Protein 2P5Z (pdb70)

Nearest PDB structures (foldseek):
  2p5z-assembly1_X  TM=1.003E+00  e=2.481E-80  Escherichia coli O6
  6h3n-assembly1_B  TM=8.552E-01  e=8.075E-31  Pseudomonas aeruginosa PAO1
  7q5p-assembly1_C  TM=8.623E-01  e=3.512E-29  Pseudomonas protegens Pf-5
  4uhv-assembly2_A  TM=8.144E-01  e=3.808E-20  Pseudomonas aeruginosa PAO1
  6u9f-assembly1_E  TM=6.144E-01  e=3.307E-11  Francisella tularensis subsp. novicida U112

Foldseek 3Di:
DDKDWPPDPWDWAWFKKKWKFFKLDKIKIKTKTKTQDLDDDVVSAAQTWMWDDDPCVQDIDTAGWHDKAFDAADPGMTMMITMGIHLLVCLQVAAFKFKDAFAWLVVVLVCSCCPPRPDDCQ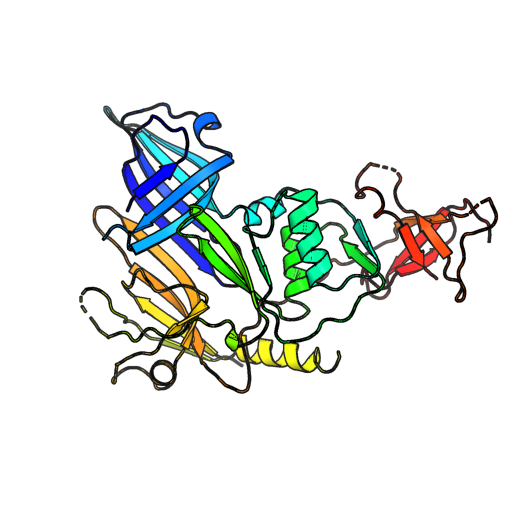QEEEDEDDDTGTDGIDIRDRHRRSLRSSQSCQLLFKMWGWDADPVVGHIHIYIYRFPVQADDEAEADPPVKHWAPKDKDADDVPVSSVLSVVLAVLQVRIKIKTKIQDPNDHQRYKYAYPDDVHDPQRNQIWGWRMKMWIDGPPGDTMIMTIIGGDDPSHGDGDDNRDAAFADFWAKWFFCVVHAFPDDDPQFGKIFRDDPNSYDPPRRIDGERDGHRFMWIWDADRRHPVRIYTPTGD

Solvent-accessible surface area: 18188 Å² total; per-residue (Å²): 56,124,10,135,10,153,74,35,176,14,72,41,79,16,48,37,6,92,0,80,14,105,2,20,43,24,6,96,2,23,0,30,0,9,5,79,50,94,79,10,38,59,136,48,0,68,98,59,65,4,15,6,15,31,55,103,99,77,32,34,17,20,6,7,0,56,22,39,117,80,66,51,67,67,159,114,74,3,82,0,28,1,72,0,24,0,64,2,13,34,1,74,186,9,152,59,18,0,4,5,64,90,35,22,3,19,94,0,0,53,60,4,0,107,93,126,35,133,10,163,31,72,2,7,64,51,56,39,132,42,171,29,72,72,56,82,32,1,5,0,69,49,10,16,0,25,48,0,0,16,1,0,2,1,24,8,0,0,0,2,22,26,25,70,32,83,198,70,137,30,9,15,4,32,0,21,7,36,41,75,3,18,78,155,50,52,67,9,51,69,97,182,67,16,0,67,40,34,66,57,44,134,73,192,90,49,76,39,87,58,102,4,128,96,17,31,115,31,13,105,81,7,68,0,79,4,52,0,45,2,3,81,0,37,9,0,9,8,0,71,7,120,29,115,142,6,58,56,32,0,106,149,0,0,0,0,15,5,5,62,2,25,1,18,130,133,143,62,25,68,2,66,2,50,1,10,23,56,24,161,183,22,0,19,12,9,80,81,48,104,75,28,129,18,93,62,70,26,49,0,107,4,37,49,155,126,185,23,73,86,55,206,94,36,42,39,59,0,35,6,56,101,88,127,65,22,20,112,69,36,33,28,5,43,1,149,158,137,9,56,24,54,5,13,0,16,18,93,150,14,39,2,47,104,30,96,35,66,27,115,146

Secondary structure (DSSP, 8-state):
-EEEETT--S--EEEEEEEEEETTS--EEEEEEEES-TT--GGGTTT-EEEEEE----EEEEEEEEEEEEEEE-SS-EEEEEEEE-GGGGGGG---BEEEEEE-HHHHHHHHHHTTT---SSSEEEE-SS----EEEEEE-S--HHHHHHHHHHHHT-EEEEEEETTTTEEEEEEESSGGGSEEEEEE------EEEEEEEE----SSHHHHHHHHHHHTTEEEEEEE--SS--TTEEEEE--SSS-HHHHH-EEEEEEEEEEETTT--EEEEEEEE--SS----PPPPPPPP--S-EEEEE----S--B-TT--EEEE------B-TT--EEEE---SS-EEEEEEGGG-TTSEEEEEE-

B-factor: mean 60.44, std 18.06, range [23.49, 114.43]

Sequence (361 aa):
HKLKIRGLQSPVDVLTFEGREQLSTPFRYDIQFTSSDKAIAPESVLMQDGAFSLTAALRTLHGVITGFKHLSSSQDEARYEVRLEPRMALLTRSRQNAIYQNQTVPQIVEKILRERHQMRGQDFVFNLKSEYPAREQVMQYGEDDLTFVSRLLSEEVGIWFRFATDARLKIEVIEFYDDQSGYERGLTLPLRTEAVWGLNTAYSVSGAFYARIRHERYLNEQAILKGQSTSSLLMPGLEIKVQGDDAPAVFRKGVLITGVTTSAARDRSYELTFTAIPYSERYGYRPALIPRPVMAGTLPARVTSDIYAHIDKDGRYRVNLDFRDTWKPGYESLWVRLLAGTEVSIAFEEGNPDRPYIAGVK

Radius of gyration: 24.3 Å; Cα contacts (8 Å, |Δi|>4): 839; chains: 1; bounding box: 40×54×76 Å

Structure (mmCIF, N/CA/C/O backbone):
data_2P5Z
#
_entry.id   2P5Z
#
_cell.length_a   116.351
_cell.length_b   116.351
_cell.length_c   80.584
_cell.angle_alpha   90.000
_cell.angle_beta   90.000
_cell.angle_gamma   120.000
#
_symmetry.space_group_name_H-M   'P 63'
#
loop_
_en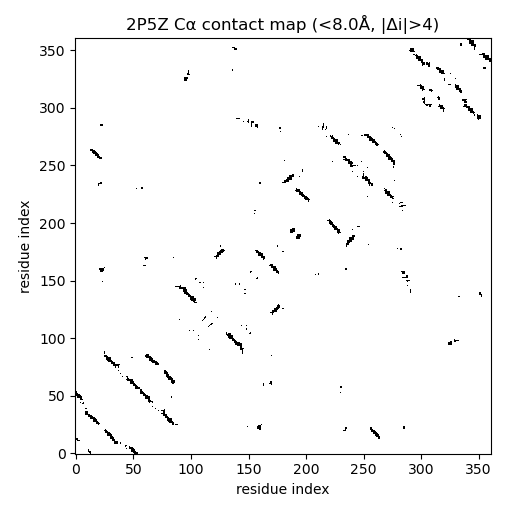tity.id
_entity.type
_entity.pdbx_description
1 polymer 'Type VI secretion system component'
2 water water
#
loop_
_atom_site.group_PDB
_atom_site.id
_atom_site.type_symbol
_atom_site.label_atom_id
_atom_site.label_alt_id
_atom_site.label_comp_id
_atom_site.label_asym_id
_atom_site.label_entity_id
_atom_site.label_seq_id
_atom_site.pdbx_PDB_ins_code
_atom_site.Cartn_x
_atom_site.Cartn_y
_atom_site.Cartn_z
_atom_site.occupancy
_atom_site.B_iso_or_equiv
_atom_site.auth_seq_id
_atom_site.auth_comp_id
_atom_site.auth_asym_id
_atom_site.auth_atom_id
_atom_site.pdbx_PDB_model_num
ATOM 1 N N . HIS A 1 17 ? 30.240 39.794 20.765 1.00 59.01 15 HIS X N 1
ATOM 2 C CA . HIS A 1 17 ? 30.586 40.143 22.173 1.00 59.82 15 HIS X CA 1
ATOM 3 C C . HIS A 1 17 ? 30.336 41.598 22.520 1.00 57.52 15 HIS X C 1
ATOM 4 O O . HIS A 1 17 ? 30.829 42.495 21.833 1.00 53.15 15 HIS X O 1
ATOM 11 N N . LYS A 1 18 ? 29.569 41.817 23.591 1.00 53.29 16 LYS X N 1
ATOM 12 C CA . LYS A 1 18 ? 29.208 43.165 24.021 1.00 57.46 16 LYS X CA 1
ATOM 13 C C . LYS A 1 18 ? 29.658 43.453 25.456 1.00 54.96 16 LYS X C 1
ATOM 14 O O . LYS A 1 18 ? 29.686 42.571 26.313 1.00 50.81 16 LYS X O 1
ATOM 20 N N . LEU A 1 19 ? 29.999 44.707 25.698 1.00 51.41 17 LEU X N 1
ATOM 21 C CA . LEU A 1 19 ? 30.435 45.154 26.992 1.00 49.35 17 LEU X CA 1
ATOM 22 C C . LEU A 1 19 ? 29.626 46.394 27.291 1.00 51.09 17 LEU X C 1
ATOM 23 O O . LEU A 1 19 ? 29.674 47.372 26.538 1.00 52.24 17 LEU X O 1
ATOM 28 N N . LYS A 1 20 ? 28.878 46.352 28.386 1.00 51.52 18 LYS X N 1
ATOM 29 C CA . LYS A 1 20 ? 28.140 47.518 28.835 1.00 51.03 18 LYS X CA 1
ATOM 30 C C . LYS A 1 20 ? 28.683 47.966 30.154 1.00 47.09 18 LYS X C 1
ATOM 31 O O . LYS A 1 20 ? 28.698 47.210 31.100 1.00 47.91 18 LYS X O 1
ATOM 37 N N . ILE A 1 21 ? 29.145 49.199 30.208 1.00 45.89 19 ILE X N 1
ATOM 38 C CA . ILE A 1 21 ? 29.541 49.795 31.450 1.00 46.47 19 ILE X CA 1
ATOM 39 C C . ILE A 1 21 ? 28.555 50.906 31.794 1.00 51.17 19 ILE X C 1
ATOM 40 O O . ILE A 1 21 ? 28.444 51.865 31.039 1.00 57.35 19 ILE X O 1
ATOM 45 N N . ARG A 1 22 ? 27.856 50.776 32.920 1.00 50.57 20 ARG X N 1
ATOM 46 C CA . ARG A 1 22 ? 26.844 51.739 33.356 1.00 56.05 20 ARG X CA 1
ATOM 47 C C . ARG A 1 22 ? 27.316 53.196 33.396 1.00 56.64 20 ARG X C 1
ATOM 48 O O . ARG A 1 22 ? 28.340 53.522 33.995 1.00 56.10 20 ARG X O 1
ATOM 56 N N . GLY A 1 23 ? 26.567 54.054 32.706 1.00 57.60 21 GLY X N 1
ATOM 57 C CA . GLY A 1 23 ? 26.783 55.489 32.737 1.00 52.85 21 GLY X CA 1
ATOM 58 C C . GLY A 1 23 ? 27.672 55.993 31.628 1.00 54.33 21 GLY X C 1
ATOM 59 O O . GLY A 1 23 ? 27.951 57.185 31.554 1.00 59.05 21 GLY X O 1
ATOM 60 N N . LEU A 1 24 ? 28.114 55.102 30.752 1.00 51.78 22 LEU X N 1
ATOM 61 C CA . LEU A 1 24 ? 29.152 55.472 29.801 1.00 51.58 22 LEU X CA 1
ATOM 62 C C . LEU A 1 24 ? 28.579 55.897 28.452 1.00 55.60 22 LEU X C 1
ATOM 63 O O . LEU A 1 24 ? 27.941 55.098 27.759 1.00 54.89 22 LEU X O 1
ATOM 68 N N . GLN A 1 25 ? 28.818 57.149 28.075 1.00 57.15 23 GLN X N 1
ATOM 69 C CA . GLN A 1 25 ? 28.262 57.656 26.826 1.00 62.53 23 GLN X CA 1
ATOM 70 C C . GLN A 1 25 ? 29.097 57.216 25.644 1.00 65.54 23 GLN X C 1
ATOM 71 O O . GLN A 1 25 ? 28.575 56.942 24.559 1.00 69.47 23 GLN X O 1
ATOM 77 N N . SER A 1 26 ? 30.399 57.153 25.867 1.00 64.29 24 SER X N 1
ATOM 78 C CA . SER A 1 26 ? 31.326 56.692 24.858 1.00 62.73 24 SER X CA 1
ATOM 79 C C . SER A 1 26 ? 30.938 55.320 24.338 1.00 61.16 24 SER X C 1
ATOM 80 O O . SER A 1 26 ? 30.663 54.419 25.124 1.00 65.84 24 SER X O 1
ATOM 83 N N . PRO A 1 27 ? 30.859 55.184 23.007 1.00 60.05 25 PRO X N 1
ATOM 84 C CA . PRO A 1 27 ? 30.558 53.921 22.336 1.00 58.15 25 PRO X CA 1
ATOM 85 C C . PRO A 1 27 ? 31.631 52.899 22.633 1.00 57.39 25 PRO X C 1
ATOM 86 O O . PRO A 1 27 ? 32.806 53.239 22.666 1.00 60.97 25 PRO X O 1
ATOM 90 N N . VAL A 1 28 ? 31.239 51.658 22.875 1.00 54.34 26 VAL X N 1
ATOM 91 C CA . VAL A 1 28 ? 32.211 50.643 23.237 1.00 51.81 26 VAL X CA 1
ATOM 92 C C . VAL A 1 28 ? 32.143 49.512 22.239 1.00 52.21 26 VAL X C 1
ATOM 93 O O . VAL A 1 28 ? 31.139 48.799 22.146 1.00 53.44 26 VAL X O 1
ATOM 97 N N . ASP A 1 29 ? 33.225 49.343 21.495 1.00 50.88 27 ASP X N 1
ATOM 98 C CA . ASP A 1 29 ? 33.277 48.320 20.477 1.00 53.32 27 ASP X CA 1
ATOM 99 C C . ASP A 1 29 ? 34.398 47.320 20.790 1.00 52.08 27 ASP X C 1
ATOM 100 O O . ASP A 1 29 ? 35.578 47.648 20.685 1.00 48.63 27 ASP X O 1
ATOM 105 N N . VAL A 1 30 ? 34.012 46.102 21.162 1.00 47.88 28 VAL X N 1
ATOM 106 C CA . VAL A 1 30 ? 34.959 45.108 21.647 1.00 47.37 28 VAL X CA 1
ATOM 107 C C . VAL A 1 30 ? 35.949 44.664 20.579 1.00 49.17 28 VAL X C 1
ATOM 108 O O . VAL A 1 30 ? 35.567 44.105 19.554 1.00 55.43 28 VAL X O 1
ATOM 112 N N . LEU A 1 31 ? 37.225 44.940 20.836 1.00 49.14 29 LEU X N 1
ATOM 113 C CA . LEU A 1 31 ? 38.319 44.549 19.964 1.00 46.25 29 LEU X CA 1
ATOM 114 C C . LEU A 1 31 ? 38.731 43.122 20.255 1.00 49.92 29 LEU X C 1
ATOM 115 O O . LEU A 1 31 ? 38.438 42.216 19.485 1.00 51.84 29 LEU X O 1
ATOM 120 N N . THR A 1 32 ? 39.404 42.921 21.384 1.00 53.78 30 THR X N 1
ATOM 121 C CA . THR A 1 32 ? 39.780 41.571 21.821 1.00 50.01 30 THR X CA 1
ATOM 122 C C . THR A 1 32 ? 39.572 41.373 23.330 1.00 50.54 30 THR X C 1
ATOM 123 O O . THR A 1 32 ? 39.502 42.343 24.087 1.00 49.01 30 THR X O 1
ATOM 127 N N . PHE A 1 33 ? 39.463 40.119 23.761 1.00 46.03 31 PHE X N 1
ATOM 128 C CA . PHE A 1 33 ? 39.416 39.840 25.183 1.00 46.06 31 PHE X CA 1
ATOM 129 C C . PHE A 1 33 ? 40.107 38.555 25.629 1.00 47.13 31 PHE X C 1
ATOM 130 O O . PHE A 1 33 ? 40.235 37.596 24.871 1.00 45.40 31 PHE X O 1
ATOM 138 N N . GLU A 1 34 ? 40.490 38.545 26.902 1.00 50.02 32 GLU X N 1
ATOM 139 C CA . GLU A 1 34 ? 41.017 37.369 27.563 1.00 49.64 32 GLU X CA 1
ATOM 140 C C . GLU A 1 34 ? 40.349 37.260 28.930 1.00 47.63 32 GLU X C 1
ATOM 141 O O . GLU A 1 34 ? 40.334 38.229 29.692 1.00 44.87 32 GLU X O 1
ATOM 147 N N . GLY A 1 35 ? 39.767 36.094 29.211 1.00 44.36 33 GLY X N 1
ATOM 148 C CA . GLY A 1 35 ? 39.062 35.830 30.464 1.00 43.45 33 GLY X CA 1
ATOM 149 C C . GLY A 1 35 ? 39.560 34.598 31.223 1.00 44.25 33 GLY X C 1
ATOM 150 O O . GLY A 1 35 ? 40.074 33.661 30.623 1.00 41.20 33 GLY X O 1
ATOM 151 N N . ARG A 1 36 ? 39.418 34.612 32.552 1.00 46.29 34 ARG X N 1
ATOM 152 C CA . ARG A 1 36 ? 39.772 33.477 33.422 1.00 45.90 34 ARG X CA 1
ATOM 153 C C . ARG A 1 36 ? 38.672 33.278 34.461 1.00 44.21 34 ARG X C 1
ATOM 154 O O . ARG A 1 36 ? 38.270 34.209 35.143 1.00 44.78 34 ARG X O 1
ATOM 162 N N . GLU A 1 37 ? 38.142 32.070 34.517 1.00 39.39 35 GLU X N 1
ATOM 163 C CA . GLU A 1 37 ? 37.169 31.681 35.492 1.00 40.76 35 GLU X CA 1
ATOM 164 C C . GLU A 1 37 ? 37.676 30.385 36.094 1.00 42.51 35 GLU X C 1
ATOM 165 O O . GLU A 1 37 ? 38.270 29.558 35.411 1.00 46.06 35 GLU X O 1
ATOM 171 N N . GLN A 1 38 ? 37.425 30.216 37.382 1.00 46.44 36 GLN X N 1
ATOM 172 C CA . GLN A 1 38 ? 37.865 29.062 38.134 1.00 45.48 36 GLN X CA 1
ATOM 173 C C . GLN A 1 38 ? 37.052 29.007 39.411 1.00 44.22 36 GLN X C 1
ATOM 174 O O . GLN A 1 38 ? 36.744 30.041 39.995 1.00 47.36 36 GLN X O 1
ATOM 180 N N . LEU A 1 39 ? 36.682 27.798 39.811 1.00 42.69 37 LEU X N 1
ATOM 181 C CA . LEU A 1 39 ? 36.038 27.537 41.089 1.00 38.78 37 LEU X CA 1
ATOM 182 C C . LEU A 1 39 ? 36.821 28.110 42.267 1.00 40.04 37 LEU X C 1
ATOM 183 O O . LEU A 1 39 ? 38.055 28.084 42.263 1.00 36.22 37 LEU X O 1
ATOM 188 N N . SER A 1 40 ? 36.083 28.648 43.247 1.00 39.66 38 SER X N 1
ATOM 189 C CA . SER A 1 40 ? 36.632 29.201 44.493 1.00 38.20 38 SER X CA 1
ATOM 190 C C . SER A 1 40 ? 37.585 30.332 44.326 1.00 38.88 38 SER X C 1
ATOM 191 O O . SER A 1 40 ? 38.444 30.534 45.182 1.00 40.63 38 SER X O 1
ATOM 194 N N . THR A 1 41 ? 37.444 31.068 43.233 1.00 38.37 39 THR X N 1
ATOM 195 C CA . THR A 1 41 ? 38.224 32.282 43.018 1.00 40.96 39 THR X CA 1
ATOM 196 C C . THR A 1 41 ? 37.381 33.234 42.173 1.00 39.90 39 THR X C 1
ATOM 197 O O . THR A 1 41 ? 36.565 32.786 41.371 1.00 38.07 39 THR X O 1
ATOM 201 N N . PRO A 1 42 ? 37.501 34.551 42.413 1.00 38.83 40 PRO X N 1
ATOM 202 C CA . PRO A 1 42 ? 36.738 35.472 41.568 1.00 36.52 40 PRO X CA 1
ATOM 203 C C . PRO A 1 42 ? 37.286 35.521 40.135 1.00 36.17 40 PRO X C 1
ATOM 204 O O . PRO A 1 42 ? 38.505 35.547 39.940 1.00 29.90 40 PRO X O 1
ATOM 208 N N . PHE A 1 43 ? 36.388 35.548 39.151 1.00 36.86 41 PHE X N 1
ATOM 209 C CA . PHE A 1 43 ? 36.794 35.593 37.753 1.00 36.56 41 PHE X CA 1
ATOM 210 C C . PHE A 1 43 ? 37.522 36.866 37.394 1.00 39.70 41 PHE X C 1
ATOM 211 O O . PHE A 1 43 ? 37.439 37.848 38.126 1.00 41.11 41 PHE X O 1
ATOM 219 N N . ARG A 1 44 ? 38.241 36.850 36.269 1.00 40.80 42 ARG X N 1
ATOM 220 C CA . ARG A 1 44 ? 38.915 38.060 35.797 1.00 38.92 42 ARG X CA 1
ATOM 221 C C . ARG A 1 44 ? 38.820 38.176 34.276 1.00 40.64 42 ARG X C 1
ATOM 222 O O . ARG A 1 44 ? 39.151 37.232 33.563 1.00 45.66 42 ARG X O 1
ATOM 230 N N . TYR A 1 45 ? 38.364 39.309 33.758 1.00 42.13 43 TYR X N 1
ATOM 231 C CA . TYR A 1 45 ? 38.285 39.481 32.286 1.00 38.15 43 TYR X CA 1
ATOM 232 C C . TYR A 1 45 ? 38.930 40.767 31.813 1.00 39.84 43 TYR X C 1
ATOM 233 O O . TYR A 1 45 ? 38.455 41.861 32.112 1.00 41.54 43 TYR X O 1
ATOM 242 N N . ASP A 1 46 ? 40.014 40.646 31.065 1.00 42.48 44 ASP X N 1
ATOM 243 C CA . ASP A 1 46 ? 40.625 41.817 30.461 1.00 44.57 44 ASP X CA 1
ATOM 244 C C . ASP A 1 46 ? 40.060 41.996 29.052 1.00 45.28 44 ASP X C 1
ATOM 245 O O . ASP A 1 46 ? 40.237 41.147 28.173 1.00 43.33 44 ASP X O 1
ATOM 250 N N . ILE A 1 47 ? 39.331 43.093 28.870 1.00 46.52 45 ILE X N 1
ATOM 251 C CA . ILE A 1 47 ? 38.542 43.343 27.661 1.00 39.61 45 ILE X CA 1
ATOM 252 C C . ILE A 1 47 ? 39.046 44.572 26.947 1.00 38.75 45 ILE X C 1
ATOM 253 O O . ILE A 1 47 ? 39.022 45.677 27.494 1.00 40.84 45 ILE X O 1
ATOM 258 N N . GLN A 1 48 ? 39.539 44.387 25.730 1.00 43.38 46 GLN X N 1
ATOM 259 C CA . GLN A 1 48 ? 39.943 45.539 24.923 1.00 45.16 46 GLN X CA 1
ATOM 260 C C . GLN A 1 48 ? 38.797 46.006 24.063 1.00 42.70 46 GLN X C 1
ATOM 261 O O . GLN A 1 48 ? 37.975 45.209 23.601 1.00 38.51 46 GLN X O 1
ATOM 267 N N . PHE A 1 49 ? 38.736 47.311 23.872 1.00 42.22 47 PHE X N 1
ATOM 268 C CA . PHE A 1 49 ? 37.720 47.885 23.022 1.00 42.17 47 PHE X CA 1
ATOM 269 C C . PHE A 1 49 ? 38.186 49.143 22.305 1.00 42.64 47 PHE X C 1
ATOM 270 O O . PHE A 1 49 ? 39.163 49.790 22.713 1.00 40.04 47 PHE X O 1
ATOM 278 N N . THR A 1 50 ? 37.490 49.485 21.226 1.00 40.83 48 THR X N 1
ATOM 279 C CA . THR A 1 50 ? 37.761 50.755 20.563 1.00 42.77 48 THR X CA 1
ATOM 280 C C . THR A 1 50 ? 36.578 51.658 20.750 1.00 41.96 48 THR X C 1
ATOM 281 O O . THR A 1 50 ? 35.458 51.184 20.995 1.00 37.52 48 THR X O 1
ATOM 285 N N . SER A 1 51 ? 36.847 52.958 20.675 1.00 41.00 49 SER X N 1
ATOM 286 C CA . SER A 1 51 ? 35.820 53.977 20.835 1.00 46.84 49 SER X CA 1
ATOM 287 C C . SER A 1 51 ? 36.151 55.235 20.015 1.00 50.06 49 SER X C 1
ATOM 288 O O . SER A 1 51 ? 37.323 55.571 19.809 1.00 49.96 49 SER X O 1
ATOM 291 N N . SER A 1 52 ? 35.108 55.936 19.575 1.00 50.97 50 SER X N 1
ATOM 292 C CA . SER A 1 52 ? 35.251 57.227 18.883 1.00 52.43 50 SER X CA 1
ATOM 293 C C . SER A 1 52 ? 35.741 58.303 19.845 1.00 48.44 50 SER X C 1
ATOM 294 O O . SER A 1 52 ? 36.362 59.284 19.442 1.00 48.10 50 SER X O 1
ATOM 297 N N . ASP A 1 53 ? 35.439 58.113 21.122 1.00 47.42 51 ASP X N 1
ATOM 298 C CA . ASP A 1 53 ? 35.920 59.003 22.168 1.00 47.33 51 ASP X CA 1
ATOM 299 C C . ASP A 1 53 ? 37.421 58.741 22.434 1.00 47.85 51 ASP X C 1
ATOM 300 O O . ASP A 1 53 ? 37.817 57.680 22.917 1.00 50.75 51 ASP X O 1
ATOM 305 N N . LYS A 1 54 ? 38.241 59.726 22.105 1.00 47.44 52 LYS X N 1
ATOM 306 C CA . LYS A 1 54 ? 39.684 59.622 22.277 1.00 49.03 52 LYS X CA 1
ATOM 307 C C . LYS A 1 54 ? 40.169 60.123 23.642 1.00 49.56 52 LYS X C 1
ATOM 308 O O . LYS A 1 54 ? 41.364 60.350 23.817 1.00 50.96 52 LYS X O 1
ATOM 314 N N . ALA A 1 55 ? 39.249 60.282 24.597 1.00 48.34 53 ALA X N 1
ATOM 315 C CA . ALA A 1 55 ? 39.581 60.763 25.942 1.00 44.10 53 ALA X CA 1
ATOM 316 C C . ALA A 1 55 ? 38.607 60.266 27.005 1.00 44.40 53 ALA X C 1
ATOM 317 O O . ALA A 1 55 ? 38.139 61.051 27.818 1.00 46.23 53 ALA X O 1
ATOM 319 N N . ILE A 1 56 ? 38.285 58.972 26.994 1.00 46.88 54 ILE X N 1
ATOM 320 C CA . ILE A 1 56 ? 37.521 58.380 28.089 1.00 45.96 54 ILE X CA 1
ATOM 321 C C . ILE A 1 56 ? 38.354 58.516 29.360 1.00 50.38 54 ILE X C 1
ATOM 322 O O . ILE A 1 56 ? 39.526 58.110 29.389 1.00 51.26 54 ILE X O 1
ATOM 327 N N . ALA A 1 57 ? 37.758 59.140 30.375 1.00 52.55 55 ALA X N 1
ATOM 328 C CA . ALA A 1 57 ? 38.409 59.427 31.654 1.00 53.26 55 ALA X CA 1
ATOM 329 C C . ALA A 1 57 ? 38.212 58.269 32.654 1.00 51.84 55 ALA X C 1
ATOM 330 O O . ALA A 1 57 ? 37.105 57.757 32.791 1.00 49.92 55 ALA X O 1
ATOM 332 N N . PRO A 1 58 ? 39.284 57.862 33.364 1.00 52.65 56 PRO X N 1
ATOM 333 C CA . PRO A 1 58 ? 39.191 56.731 34.303 1.00 52.38 56 PRO X CA 1
ATOM 334 C C . PRO A 1 58 ? 38.023 56.827 35.288 1.00 53.45 56 PRO X C 1
ATOM 335 O O . PRO A 1 58 ? 37.362 55.817 35.558 1.00 51.47 56 PRO X O 1
ATOM 339 N N . GLU A 1 59 ? 37.737 58.042 35.752 1.00 53.49 57 GLU X N 1
ATOM 340 C CA . GLU A 1 59 ? 36.627 58.290 36.687 1.00 56.84 57 GLU X CA 1
ATOM 341 C C . GLU A 1 59 ? 35.244 57.920 36.137 1.00 54.79 57 GLU X C 1
ATOM 342 O O . GLU A 1 59 ? 34.342 57.584 36.905 1.00 51.79 57 GLU X O 1
ATOM 348 N N . SER A 1 60 ? 35.095 57.924 34.812 1.00 54.65 58 SER X N 1
ATOM 349 C CA . SER A 1 60 ? 33.836 57.507 34.171 1.00 52.39 58 SER X CA 1
ATOM 350 C C . SER A 1 60 ? 33.659 55.999 34.177 1.00 50.24 58 SER X C 1
ATOM 351 O O . SER A 1 60 ? 32.604 55.496 33.806 1.00 48.32 58 SER X O 1
ATOM 354 N N . VAL A 1 61 ? 34.695 55.271 34.572 1.00 49.48 59 VAL X N 1
ATOM 355 C CA . VAL A 1 61 ? 34.733 53.847 34.294 1.00 48.47 59 VAL X CA 1
ATOM 356 C C . VAL A 1 61 ? 35.055 53.016 35.543 1.00 46.11 59 VAL X C 1
ATOM 357 O O . VAL A 1 61 ? 34.371 52.026 35.809 1.00 44.69 59 VAL X O 1
ATOM 361 N N . LEU A 1 62 ? 36.057 53.440 36.317 1.00 41.15 60 LEU X N 1
ATOM 362 C CA . LEU A 1 62 ? 36.481 52.721 37.534 1.00 40.44 60 LEU X CA 1
ATOM 363 C C . LEU A 1 62 ? 35.394 52.667 38.580 1.00 42.01 60 LEU X C 1
ATOM 364 O O . LEU A 1 62 ? 34.742 53.665 38.847 1.00 49.75 60 LEU X O 1
ATOM 369 N N . MET A 1 63 ? 35.197 51.476 39.133 1.00 40.10 61 MET X N 1
ATOM 370 C CA . MET A 1 63 ? 34.154 51.167 40.110 1.00 39.31 61 MET X CA 1
ATOM 371 C C . MET A 1 63 ? 32.708 51.142 39.568 1.00 41.53 61 MET X C 1
ATOM 372 O O . MET A 1 63 ? 31.797 50.711 40.272 1.00 44.83 61 MET X O 1
ATOM 377 N N . GLN A 1 64 ? 32.503 51.518 38.306 1.00 42.22 62 GLN X N 1
ATOM 378 C CA . GLN A 1 64 ? 31.205 51.285 37.627 1.00 41.83 62 GLN X CA 1
ATOM 379 C C . GLN A 1 64 ? 30.868 49.824 37.355 1.00 40.40 62 GLN X C 1
ATOM 380 O O . GLN A 1 64 ? 31.757 49.000 37.199 1.00 45.02 62 GLN X O 1
ATOM 386 N N . ASP A 1 65 ? 29.573 49.528 37.285 1.00 43.14 63 ASP X N 1
ATOM 387 C CA . ASP A 1 65 ? 29.059 48.204 36.930 1.00 44.85 63 ASP X CA 1
ATOM 388 C C . ASP A 1 65 ? 29.366 47.888 35.485 1.00 45.60 63 ASP X C 1
ATOM 389 O O . ASP A 1 65 ? 29.353 48.766 34.631 1.00 45.15 63 ASP X O 1
ATOM 394 N N . GLY A 1 66 ? 29.596 46.617 35.209 1.00 40.85 64 GLY X N 1
ATOM 395 C CA . GLY A 1 66 ? 29.954 46.211 33.886 1.00 40.70 64 GLY X CA 1
ATOM 396 C C . GLY A 1 66 ? 29.277 44.898 33.601 1.00 43.86 64 GLY X C 1
ATOM 397 O O . GLY A 1 66 ? 29.137 44.061 34.495 1.00 40.29 64 GLY X O 1
ATOM 398 N N . ALA A 1 67 ? 28.860 44.715 32.353 1.00 41.34 65 ALA X N 1
ATOM 399 C CA . ALA A 1 67 ? 28.284 43.454 31.941 1.00 40.93 65 ALA X CA 1
ATOM 400 C C . ALA A 1 67 ? 28.950 43.051 30.633 1.00 45.12 65 ALA X C 1
ATOM 401 O O . ALA A 1 67 ? 29.090 43.882 29.731 1.00 49.35 65 ALA X O 1
ATOM 403 N N . PHE A 1 68 ? 29.376 41.796 30.539 1.00 39.81 66 PHE X N 1
ATOM 404 C CA . PHE A 1 68 ? 30.045 41.332 29.352 1.00 43.49 66 PHE X CA 1
ATOM 405 C C . PHE A 1 68 ? 29.324 40.111 28.829 1.00 48.28 66 PHE X C 1
ATOM 406 O O . PHE A 1 68 ? 29.180 39.138 29.560 1.00 48.28 66 PHE X O 1
ATOM 414 N N . SER A 1 69 ? 28.875 40.156 27.573 1.00 49.49 67 SER X N 1
ATOM 415 C CA . SER A 1 69 ? 28.046 39.074 27.036 1.00 56.90 67 SER X CA 1
ATOM 416 C C . SER A 1 69 ? 28.623 38.430 25.801 1.00 59.43 67 SER X C 1
ATOM 417 O O . SER A 1 69 ? 29.343 39.065 25.049 1.00 61.26 67 SER X O 1
ATOM 420 N N . LEU A 1 70 ? 28.294 37.162 25.604 1.00 69.89 68 LEU X N 1
ATOM 421 C CA . LEU A 1 70 ? 28.460 36.505 24.312 1.00 74.60 68 LEU X CA 1
ATOM 422 C C . LEU A 1 70 ? 27.107 36.524 23.602 1.00 77.82 68 LEU X C 1
ATOM 423 O O . LEU A 1 70 ? 26.123 35.986 24.111 1.00 78.12 68 LEU X O 1
ATOM 428 N N . THR A 1 71 ? 27.077 37.156 22.428 1.00 84.76 69 THR X N 1
ATOM 429 C CA . THR A 1 71 ? 25.848 37.373 21.647 1.00 89.96 69 THR X CA 1
ATOM 430 C C . THR A 1 71 ? 25.498 36.152 20.773 1.00 89.99 69 THR X C 1
ATOM 431 O O . THR A 1 71 ? 26.389 35.456 20.273 1.00 88.55 69 THR X O 1
ATOM 435 N N . ALA A 1 72 ? 24.199 35.887 20.622 1.00 91.35 70 ALA X N 1
ATOM 436 C CA . ALA A 1 72 ? 23.715 34.750 19.839 1.00 93.35 70 ALA X CA 1
ATOM 437 C C . ALA A 1 72 ? 23.638 35.086 18.351 1.00 93.69 70 ALA X C 1
ATOM 438 O O . ALA A 1 72 ? 24.662 35.213 17.673 1.00 93.55 70 ALA X O 1
ATOM 440 N N . ALA A 1 83 ? 23.488 37.215 24.278 1.00 76.58 81 ALA X N 1
ATOM 441 C CA . ALA A 1 83 ? 22.330 36.606 24.910 1.00 74.41 81 ALA X CA 1
ATOM 442 C C . ALA A 1 83 ? 22.648 35.198 25.414 1.00 71.29 81 ALA X C 1
ATOM 443 O O . ALA A 1 83 ? 21.826 34.585 26.092 1.00 73.16 81 ALA X O 1
ATOM 445 N N . LEU A 1 84 ? 23.830 34.686 25.086 1.00 67.47 82 LEU X N 1
ATOM 446 C CA . LEU A 1 84 ? 24.171 33.300 25.420 1.00 68.18 82 LEU X CA 1
ATOM 447 C C . LEU A 1 84 ? 24.633 33.111 26.865 1.00 67.30 82 LEU X C 1
ATOM 448 O O . LEU A 1 84 ? 24.207 32.166 27.531 1.00 68.52 82 LEU X O 1
ATOM 453 N N . ARG A 1 85 ? 25.498 34.013 27.333 1.00 65.60 83 ARG X N 1
ATOM 454 C CA . ARG A 1 85 ? 26.024 34.011 28.702 1.00 59.99 83 ARG X CA 1
ATOM 455 C C . ARG A 1 85 ? 26.555 35.402 29.023 1.00 58.06 83 ARG X C 1
ATOM 456 O O . ARG A 1 85 ? 27.221 36.009 28.188 1.00 57.00 83 ARG X O 1
ATOM 464 N N . THR A 1 86 ? 26.273 35.891 30.231 1.00 55.13 84 THR X N 1
ATOM 465 C CA . THR A 1 86 ? 26.742 37.197 30.665 1.00 55.06 84 THR X CA 1
ATOM 466 C C . THR A 1 86 ? 27.585 37.127 31.953 1.00 55.86 84 THR X C 1
ATOM 467 O O . THR A 1 86 ? 27.264 36.377 32.878 1.00 58.31 84 THR X O 1
ATOM 471 N N . LEU A 1 87 ? 28.654 37.915 32.013 1.00 50.85 85 LEU X N 1
ATOM 472 C CA . LEU A 1 87 ? 29.387 38.103 33.251 1.00 48.98 85 LEU X CA 1
ATOM 473 C C . LEU A 1 87 ? 29.054 39.458 33.869 1.00 49.46 85 LEU X C 1
ATOM 474 O O . LEU A 1 87 ? 29.306 40.501 33.261 1.00 50.34 85 LEU X O 1
ATOM 479 N N . HIS A 1 88 ? 28.505 39.451 35.081 1.00 47.82 86 HIS X N 1
ATOM 480 C CA . HIS A 1 88 ? 28.240 40.714 35.784 1.00 45.91 86 HIS X CA 1
ATOM 481 C C . HIS A 1 88 ? 29.299 41.009 36.842 1.00 44.67 86 HIS X C 1
ATOM 482 O O . HIS A 1 88 ? 29.769 40.103 37.556 1.00 44.13 86 HIS X O 1
ATOM 489 N N . GLY A 1 89 ? 29.675 42.276 36.942 1.00 37.50 87 GLY X N 1
ATOM 490 C CA . GLY A 1 89 ? 30.708 42.652 37.848 1.00 34.50 87 GLY X CA 1
ATOM 491 C C . GLY A 1 89 ? 31.012 44.127 37.849 1.00 37.73 87 GLY X C 1
ATOM 492 O O . GLY A 1 89 ? 30.185 44.924 37.407 1.00 37.40 87 GLY X O 1
ATOM 493 N N . VAL A 1 90 ? 32.195 44.480 38.369 1.00 35.21 88 VAL X N 1
ATOM 494 C CA . VAL A 1 90 ? 32.666 45.859 38.438 1.00 38.15 88 VAL X CA 1
ATOM 495 C C . VAL A 1 90 ? 33.949 46.015 37.651 1.00 40.66 88 VAL X C 1
ATOM 496 O O . VAL A 1 90 ? 34.716 45.064 37.457 1.00 41.87 88 VAL X O 1
ATOM 500 N N . ILE A 1 91 ? 34.201 47.253 37.271 1.00 38.61 89 ILE X N 1
ATOM 501 C CA . ILE A 1 91 ? 35.376 47.605 36.543 1.00 38.41 89 ILE X CA 1
ATOM 502 C C . ILE A 1 91 ? 36.444 47.999 37.533 1.00 41.43 89 ILE X C 1
ATOM 503 O O . ILE A 1 91 ? 36.311 48.986 38.267 1.00 42.18 89 ILE X O 1
ATOM 508 N N . THR A 1 92 ? 37.513 47.218 37.523 1.00 43.97 90 THR X N 1
ATOM 509 C CA . THR A 1 92 ? 38.601 47.311 38.488 1.00 45.68 90 THR X CA 1
ATOM 510 C C . THR A 1 92 ? 39.784 48.111 37.951 1.00 45.31 90 THR X C 1
ATOM 511 O O . THR A 1 92 ? 40.489 48.781 38.694 1.00 48.39 90 THR X O 1
ATOM 515 N N . GLY A 1 93 ? 39.987 48.055 36.640 1.00 45.70 91 GLY X N 1
ATOM 516 C CA . GLY A 1 93 ? 41.162 48.650 36.033 1.00 36.73 91 GLY X CA 1
ATOM 517 C C . GLY A 1 93 ? 40.812 49.274 34.707 1.00 37.69 91 GLY X C 1
ATOM 518 O O . GLY A 1 93 ? 39.889 48.839 34.021 1.00 38.24 91 GLY X O 1
ATOM 519 N N . PHE A 1 94 ? 41.557 50.293 34.330 1.00 33.11 92 PHE X N 1
ATOM 520 C CA . PHE A 1 94 ? 41.265 50.970 33.108 1.00 38.97 92 PHE X CA 1
ATOM 521 C C . PHE A 1 94 ? 42.571 51.366 32.484 1.00 43.60 92 PHE X C 1
ATOM 522 O O . PHE A 1 94 ? 43.459 51.897 33.163 1.00 47.51 92 PHE X O 1
ATOM 530 N N . LYS A 1 95 ? 42.679 51.122 31.182 1.00 44.70 93 LYS X N 1
ATOM 531 C CA . LYS A 1 95 ? 43.860 51.505 30.431 1.00 45.95 93 LYS X CA 1
ATOM 532 C C . LYS A 1 95 ? 43.482 52.219 29.145 1.00 46.54 93 LYS X C 1
ATOM 533 O O . LYS A 1 95 ? 42.609 51.760 28.420 1.00 46.87 93 LYS X O 1
ATOM 539 N N . HIS A 1 96 ? 44.124 53.341 28.857 1.00 44.89 94 HIS X N 1
ATOM 540 C CA . HIS A 1 96 ? 44.069 53.877 27.505 1.00 46.48 94 HIS X CA 1
ATOM 541 C C . HIS A 1 96 ? 45.305 53.349 26.769 1.00 46.19 94 HIS X C 1
ATOM 542 O O . HIS A 1 96 ? 46.423 53.646 27.147 1.00 47.22 94 HIS X O 1
ATOM 549 N N . LEU A 1 97 ? 45.105 52.573 25.716 1.00 44.44 95 LEU X N 1
ATOM 550 C CA . LEU A 1 97 ? 46.222 51.890 25.053 1.00 45.43 95 LEU X CA 1
ATOM 551 C C . LEU A 1 97 ? 46.889 52.653 23.903 1.00 46.79 95 LEU X C 1
ATOM 552 O O . LEU A 1 97 ? 48.105 52.703 23.828 1.00 49.36 95 LEU X O 1
ATOM 557 N N . SER A 1 98 ? 46.100 53.230 23.004 1.00 50.96 96 SER X N 1
ATOM 558 C CA . SER A 1 98 ? 46.640 53.974 21.854 1.00 52.67 96 SER X CA 1
ATOM 559 C C . SER A 1 98 ? 45.566 54.860 21.282 1.00 54.41 96 SER X C 1
ATOM 560 O O . SER A 1 98 ? 44.408 54.777 21.681 1.00 57.98 96 SER X O 1
ATOM 563 N N . SER A 1 99 ? 45.951 55.690 20.325 1.00 55.58 97 SER X N 1
ATOM 564 C CA . SER A 1 99 ? 45.003 56.554 19.645 1.00 53.56 97 SER X CA 1
ATOM 565 C C . SER A 1 99 ? 45.322 56.636 18.179 1.00 52.10 97 SER X C 1
ATOM 566 O O . SER A 1 99 ? 46.464 56.792 17.792 1.00 54.15 97 SER X O 1
ATOM 569 N N . SER A 1 100 ? 44.301 56.522 17.350 1.00 57.42 98 SER X N 1
ATOM 570 C CA . SER A 1 100 ? 44.465 56.775 15.929 1.00 55.12 98 SER X CA 1
ATOM 571 C C . SER A 1 100 ? 43.948 58.161 15.607 1.00 56.59 98 SER X C 1
ATOM 572 O O . SER A 1 100 ? 43.722 58.994 16.505 1.00 51.21 98 SER X O 1
ATOM 575 N N . GLN A 1 101 ? 43.760 58.388 14.311 1.00 59.27 99 GLN X N 1
ATOM 576 C CA . GLN A 1 101 ? 43.161 59.610 13.795 1.00 59.87 99 GLN X CA 1
ATOM 577 C C . GLN A 1 101 ? 41.701 59.682 14.225 1.00 56.15 99 GLN X C 1
ATOM 578 O O . GLN A 1 101 ? 41.211 60.745 14.577 1.00 56.40 99 GLN X O 1
ATOM 584 N N . ASP A 1 102 ? 41.019 58.540 14.236 1.00 53.64 100 ASP X N 1
ATOM 585 C CA . ASP A 1 102 ? 39.580 58.537 14.472 1.00 55.33 100 ASP X CA 1
ATOM 586 C C . ASP A 1 102 ? 39.092 57.729 15.672 1.00 56.66 100 ASP X C 1
ATOM 587 O O . ASP A 1 102 ? 37.915 57.822 16.060 1.00 53.87 100 ASP X O 1
ATOM 592 N N . GLU A 1 103 ? 39.990 56.963 16.277 1.00 55.03 101 GLU X N 1
ATOM 593 C CA . GLU A 1 103 ? 39.597 56.184 17.430 1.00 58.10 101 GLU X CA 1
ATOM 594 C C . GLU A 1 103 ? 40.684 56.046 18.498 1.00 57.75 101 GLU X C 1
ATOM 595 O O . GLU A 1 103 ? 41.817 56.491 18.324 1.00 60.11 101 GLU X O 1
ATOM 601 N N . ALA A 1 104 ? 40.307 55.459 19.624 1.00 53.86 102 ALA X N 1
ATOM 602 C CA . ALA A 1 104 ? 41.270 55.112 20.646 1.00 51.19 102 ALA X CA 1
ATOM 603 C C . ALA A 1 104 ? 41.003 53.703 21.107 1.00 48.10 102 ALA X C 1
ATOM 604 O O . ALA A 1 104 ? 39.880 53.221 21.002 1.00 49.85 102 ALA X O 1
ATOM 606 N N . ARG A 1 105 ? 42.051 53.039 21.584 1.00 46.94 103 ARG X N 1
ATOM 607 C CA . ARG A 1 105 ? 41.966 51.659 22.058 1.00 45.68 103 ARG X CA 1
ATOM 608 C C . ARG A 1 105 ? 42.030 51.696 23.584 1.00 43.16 103 ARG X C 1
ATOM 609 O O . ARG A 1 105 ? 42.805 52.459 24.154 1.00 39.69 103 ARG X O 1
ATOM 617 N N . TYR A 1 106 ? 41.195 50.898 24.239 1.00 40.80 104 TYR X N 1
ATOM 618 C CA . TYR A 1 106 ? 41.109 50.917 25.694 1.00 40.97 104 TYR X CA 1
ATOM 619 C C . TYR A 1 106 ? 41.083 49.515 26.239 1.00 40.21 104 TYR X C 1
ATOM 620 O O . TYR A 1 106 ? 40.724 48.583 25.520 1.00 38.97 104 TYR X O 1
ATOM 629 N N . GLU A 1 107 ? 41.442 49.367 27.515 1.00 38.47 105 GLU X N 1
ATOM 630 C CA . GLU A 1 107 ? 41.243 48.092 28.194 1.00 39.74 105 GLU X CA 1
ATOM 631 C C . GLU A 1 107 ? 40.562 48.251 29.551 1.00 37.15 105 GLU X C 1
ATOM 632 O O . GLU A 1 107 ? 40.819 49.213 30.274 1.00 34.07 105 GLU X O 1
ATOM 638 N N . VAL A 1 108 ? 39.661 47.329 29.874 1.00 34.73 106 VAL X N 1
ATOM 639 C CA . VAL A 1 108 ? 39.108 47.278 31.211 1.00 36.78 106 VAL X CA 1
ATOM 640 C C . VAL A 1 108 ? 39.232 45.892 31.825 1.00 41.03 106 VAL X C 1
ATOM 641 O O . VAL A 1 108 ? 39.214 44.874 31.119 1.00 35.90 106 VAL X O 1
ATOM 645 N N . ARG A 1 109 ? 39.363 45.861 33.151 1.00 42.87 107 ARG X N 1
ATOM 646 C CA . ARG A 1 109 ? 39.339 44.609 33.875 1.00 40.21 107 ARG X CA 1
ATOM 647 C C . ARG A 1 109 ? 37.975 44.456 34.520 1.00 37.52 107 ARG X C 1
ATOM 648 O O . ARG A 1 109 ? 37.511 45.348 35.199 1.00 40.70 107 ARG X O 1
ATOM 656 N N . LEU A 1 110 ? 37.323 43.331 34.290 1.00 39.38 108 LEU X N 1
ATOM 657 C CA . LEU A 1 110 ? 36.009 43.096 34.840 1.00 39.49 108 LEU X CA 1
ATOM 658 C C . LEU A 1 110 ? 36.100 41.947 35.833 1.00 44.99 108 LEU X C 1
ATOM 659 O O . LEU A 1 110 ? 36.489 40.822 35.486 1.00 47.94 108 LEU X O 1
ATOM 664 N N . GLU A 1 111 ? 35.770 42.245 37.085 1.00 45.15 109 GLU X N 1
ATOM 665 C CA . GLU A 1 111 ? 35.806 41.256 38.153 1.00 43.06 109 GLU X CA 1
ATOM 666 C C . GLU A 1 111 ? 34.466 41.330 38.873 1.00 42.42 109 GLU X C 1
ATOM 667 O O . GLU A 1 111 ? 33.775 42.354 38.794 1.00 42.86 109 GLU X O 1
ATOM 673 N N . PRO A 1 112 ? 34.088 40.261 39.588 1.00 41.75 110 PRO X N 1
ATOM 674 C CA . PRO A 1 112 ? 32.867 40.385 40.368 1.00 39.46 110 PRO X CA 1
ATOM 675 C C . PRO A 1 112 ? 33.128 41.229 41.636 1.00 40.81 110 PRO X C 1
ATOM 676 O O . PRO A 1 112 ? 34.283 41.581 41.945 1.00 39.65 110 PRO X O 1
ATOM 680 N N . ARG A 1 113 ? 32.066 41.569 42.350 1.00 40.55 111 ARG X N 1
ATOM 681 C CA . ARG A 1 113 ? 32.189 42.457 43.500 1.00 39.80 111 ARG X CA 1
ATOM 682 C C . ARG A 1 113 ? 33.017 41.795 44.622 1.00 39.24 111 ARG X C 1
ATOM 683 O O . ARG A 1 113 ? 33.787 42.478 45.308 1.00 36.64 111 ARG X O 1
ATOM 691 N N . MET A 1 114 ? 32.911 40.466 44.733 1.00 34.70 112 MET X N 1
ATOM 692 C CA . MET A 1 114 ? 33.733 39.679 45.642 1.00 32.78 112 MET X CA 1
ATOM 693 C C . MET A 1 114 ? 35.214 39.999 45.553 1.00 36.16 112 MET X C 1
ATOM 694 O O . MET A 1 114 ? 35.862 40.097 46.573 1.00 40.92 112 MET X O 1
ATOM 699 N N . ALA A 1 115 ? 35.754 40.214 44.353 1.00 40.12 113 ALA X N 1
ATOM 700 C CA . ALA A 1 115 ? 37.161 40.638 44.213 1.00 39.88 113 ALA X CA 1
ATOM 701 C C . ALA A 1 115 ? 37.513 41.864 45.053 1.00 40.80 113 ALA X C 1
ATOM 702 O O . ALA A 1 115 ? 38.660 42.028 45.439 1.00 42.64 113 ALA X O 1
ATOM 704 N N . LEU A 1 116 ? 36.532 42.714 45.348 1.00 41.42 114 LEU X N 1
ATOM 705 C CA . LEU A 1 116 ? 36.809 43.926 46.116 1.00 46.06 114 LEU X CA 1
ATOM 706 C C . LEU A 1 116 ? 37.133 43.673 47.586 1.00 46.26 114 LEU X C 1
ATOM 707 O O . LEU A 1 116 ? 37.678 44.556 48.229 1.00 46.44 114 LEU X O 1
ATOM 712 N N . LEU A 1 117 ? 36.858 42.460 48.090 1.00 43.09 115 LEU X N 1
ATOM 713 C CA . LEU A 1 117 ? 37.284 42.049 49.438 1.00 43.91 115 LEU X CA 1
ATOM 714 C C . LEU A 1 117 ? 38.799 42.091 49.643 1.00 47.42 115 LEU X C 1
ATOM 715 O O . LEU A 1 117 ? 39.277 41.972 50.763 1.00 54.45 115 LEU X O 1
ATOM 720 N N . THR A 1 118 ? 39.550 42.249 48.564 1.00 47.87 116 THR X N 1
ATOM 721 C CA . THR A 1 118 ? 41.003 42.339 48.625 1.00 51.43 116 THR X CA 1
ATOM 722 C C . THR A 1 118 ? 41.392 43.742 49.079 1.00 50.85 116 THR X C 1
ATOM 723 O O . THR A 1 118 ? 42.494 43.967 49.545 1.00 52.42 116 THR X O 1
ATOM 727 N N . ARG A 1 119 ? 40.450 44.672 48.994 1.00 53.03 117 ARG X N 1
ATOM 728 C CA . ARG A 1 119 ? 40.727 46.055 49.326 1.00 58.51 117 ARG X CA 1
ATOM 729 C C . ARG A 1 119 ? 40.621 46.409 50.814 1.00 55.44 117 ARG X C 1
ATOM 730 O O . ARG A 1 119 ? 40.975 47.517 51.200 1.00 55.70 117 ARG X O 1
ATOM 738 N N . SER A 1 120 ? 40.172 45.473 51.648 1.00 54.50 118 SER X N 1
ATOM 739 C CA . SER A 1 120 ? 40.072 45.732 53.083 1.00 53.06 118 SER X CA 1
ATOM 740 C C . SER A 1 120 ? 40.766 44.676 53.925 1.00 54.85 118 SER X C 1
ATOM 741 O O . SER A 1 120 ? 40.484 43.480 53.775 1.00 54.29 118 SER X O 1
ATOM 744 N N . ARG A 1 121 ? 41.663 45.128 54.805 1.00 54.12 119 ARG X N 1
ATOM 745 C CA . ARG A 1 121 ? 42.477 44.228 55.628 1.00 62.58 119 ARG X CA 1
ATOM 746 C C . ARG A 1 121 ? 42.533 44.609 57.110 1.00 63.00 119 ARG X C 1
ATOM 747 O O . ARG A 1 121 ? 43.570 45.030 57.624 1.00 65.19 119 ARG X O 1
ATOM 755 N N . GLN A 1 122 ? 41.421 44.440 57.806 1.00 61.04 120 GLN X N 1
ATOM 756 C CA . GLN A 1 122 ? 41.398 44.731 59.225 1.00 63.01 120 GLN X CA 1
ATOM 757 C C . GLN A 1 122 ? 41.524 43.475 60.067 1.00 58.79 120 GLN X C 1
ATOM 758 O O . GLN A 1 122 ? 41.060 42.415 59.672 1.00 57.91 120 GLN X O 1
ATOM 764 N N . ASN A 1 123 ? 42.152 43.603 61.232 1.00 57.79 121 ASN X N 1
ATOM 765 C CA . ASN A 1 123 ? 42.211 42.503 62.205 1.00 53.66 121 ASN X CA 1
ATOM 766 C C . ASN A 1 123 ? 40.908 42.310 62.989 1.00 49.50 121 ASN X C 1
ATOM 767 O O . ASN A 1 123 ? 40.267 43.277 63.396 1.00 46.52 121 ASN X O 1
ATOM 772 N N . ALA A 1 124 ? 40.513 41.061 63.212 1.00 48.10 122 ALA X N 1
ATOM 773 C CA . ALA A 1 124 ? 39.267 40.813 63.932 1.00 49.17 122 ALA X CA 1
ATOM 774 C C . ALA A 1 124 ? 39.226 39.452 64.597 1.00 48.08 122 ALA X C 1
ATOM 775 O O . ALA A 1 124 ? 39.817 38.499 64.100 1.00 51.33 122 ALA X O 1
ATOM 777 N N . ILE A 1 125 ? 38.511 39.358 65.717 1.00 47.72 123 ILE X N 1
ATOM 778 C CA . ILE A 1 125 ? 38.284 38.065 66.378 1.00 47.99 123 ILE X CA 1
ATOM 779 C C . ILE A 1 125 ? 36.784 37.795 66.387 1.00 50.07 123 ILE X C 1
ATOM 780 O O . ILE A 1 125 ? 36.002 38.589 66.903 1.00 55.47 123 ILE X O 1
ATOM 785 N N . TYR A 1 126 ? 36.389 36.682 65.795 1.00 49.21 124 TYR X N 1
ATOM 786 C CA . TYR A 1 126 ? 34.987 36.380 65.590 1.00 50.47 124 TYR X CA 1
ATOM 787 C C . TYR A 1 126 ? 34.665 35.371 66.638 1.00 51.08 124 TYR X C 1
ATOM 788 O O . TYR A 1 126 ? 35.458 34.473 66.892 1.00 52.71 124 TYR X O 1
ATOM 797 N N . GLN A 1 127 ? 33.497 35.532 67.249 1.00 57.36 125 GLN X N 1
ATOM 798 C CA . GLN A 1 127 ? 33.175 34.894 68.516 1.00 57.90 125 GLN X CA 1
ATOM 799 C C . GLN A 1 127 ? 31.943 34.007 68.339 1.00 52.93 125 GLN X C 1
ATOM 800 O O . GLN A 1 127 ? 30.894 34.510 67.967 1.00 55.06 125 GLN X O 1
ATOM 806 N N . ASN A 1 128 ? 32.078 32.703 68.576 1.00 50.41 126 ASN X N 1
ATOM 807 C CA . ASN A 1 128 ? 30.945 31.735 68.513 1.00 57.88 126 ASN X CA 1
ATOM 808 C C . ASN A 1 128 ? 30.220 31.659 67.177 1.00 59.22 126 ASN X C 1
ATOM 809 O O . ASN A 1 128 ? 28.994 31.762 67.112 1.00 61.34 126 ASN X O 1
ATOM 814 N N . GLN A 1 129 ? 30.976 31.516 66.097 1.00 60.89 127 GLN X N 1
ATOM 815 C CA . GLN A 1 129 ? 30.356 31.391 64.792 1.00 52.79 127 GLN X CA 1
ATOM 816 C C . GLN A 1 129 ? 30.798 30.131 64.103 1.00 50.04 127 GLN X C 1
ATOM 817 O O . GLN A 1 129 ? 31.799 29.523 64.478 1.00 51.68 127 GLN X O 1
ATOM 823 N N . THR A 1 130 ? 30.021 29.724 63.109 1.00 51.90 128 THR X N 1
ATOM 824 C CA . THR A 1 130 ? 30.466 28.720 62.145 1.00 53.40 128 THR X CA 1
ATOM 825 C C . THR A 1 130 ? 31.248 29.455 61.065 1.00 51.68 128 THR X C 1
ATOM 826 O O . THR A 1 130 ? 31.115 30.692 60.927 1.00 47.10 128 THR X O 1
ATOM 830 N N . VAL A 1 131 ? 32.064 28.713 60.314 1.00 49.85 129 VAL X N 1
ATOM 831 C CA . VAL A 1 131 ? 32.712 29.280 59.118 1.00 47.56 129 VAL X CA 1
ATOM 832 C C . VAL A 1 131 ? 31.723 30.027 58.176 1.00 45.13 129 VAL X C 1
ATOM 833 O O . VAL A 1 131 ? 31.982 31.197 57.846 1.00 46.57 129 VAL X O 1
ATOM 837 N N . PRO A 1 132 ? 30.587 29.386 57.776 1.00 40.82 130 PRO X N 1
ATOM 838 C CA . PRO A 1 132 ? 29.615 30.142 56.966 1.00 41.79 130 PRO X CA 1
ATOM 839 C C . PRO A 1 132 ? 29.107 31.446 57.564 1.00 46.61 130 PRO X C 1
ATOM 840 O O . PRO A 1 132 ? 28.983 32.443 56.844 1.00 51.05 130 PRO X O 1
ATOM 844 N N . GLN A 1 133 ? 28.834 31.451 58.863 1.00 52.56 131 GLN X N 1
ATOM 845 C CA . GLN A 1 133 ? 28.344 32.667 59.508 1.00 53.06 131 GLN X CA 1
ATOM 846 C C . GLN A 1 133 ? 29.392 33.784 59.465 1.00 51.40 131 GLN X C 1
ATOM 847 O O . GLN A 1 133 ? 29.060 34.942 59.144 1.00 50.72 131 GLN X O 1
ATOM 853 N N . ILE A 1 134 ? 30.650 33.432 59.754 1.00 46.18 132 ILE X N 1
ATOM 854 C CA . ILE A 1 134 ? 31.761 34.382 59.591 1.00 43.87 132 ILE X CA 1
ATOM 855 C C . ILE A 1 134 ? 31.820 34.918 58.157 1.00 44.83 132 ILE X C 1
ATOM 856 O O . ILE A 1 134 ? 31.892 36.145 57.950 1.00 41.22 132 ILE X O 1
ATOM 861 N N . VAL A 1 135 ? 31.740 34.005 57.177 1.00 42.42 133 VAL X N 1
ATOM 862 C CA . VAL A 1 135 ? 31.802 34.397 55.769 1.00 39.92 133 VAL X CA 1
ATOM 863 C C . VAL A 1 135 ? 30.627 35.322 55.409 1.00 39.83 133 VAL X C 1
ATOM 864 O O . VAL A 1 135 ? 30.825 36.437 54.886 1.00 40.43 133 VAL X O 1
ATOM 868 N N . GLU A 1 136 ? 29.418 34.904 55.764 1.00 39.39 134 GLU X N 1
ATOM 869 C CA . GLU A 1 136 ? 28.260 35.779 55.609 1.00 42.95 134 GLU X CA 1
ATOM 870 C C . GLU A 1 136 ? 28.397 37.160 56.296 1.00 43.93 134 GLU X C 1
ATOM 871 O O . GLU A 1 136 ? 28.013 38.189 55.718 1.00 45.86 134 GLU X O 1
ATOM 877 N N . LYS A 1 137 ? 28.975 37.185 57.497 1.00 44.26 135 LYS X N 1
ATOM 878 C CA . LYS A 1 137 ? 29.250 38.454 58.176 1.00 47.82 135 LYS X CA 1
ATOM 879 C C . LYS A 1 137 ? 30.159 39.335 57.363 1.00 46.64 135 LYS X C 1
ATOM 880 O O . LYS A 1 137 ? 29.828 40.490 57.138 1.00 50.03 135 LYS X O 1
ATOM 886 N N . ILE A 1 138 ? 31.291 38.792 56.910 1.00 48.00 136 ILE X N 1
ATOM 887 C CA . ILE A 1 138 ? 32.249 39.558 56.090 1.00 46.80 136 ILE X CA 1
ATOM 888 C C . ILE A 1 138 ? 31.592 40.136 54.822 1.00 44.04 136 ILE X C 1
ATOM 889 O O . ILE A 1 138 ? 31.786 41.319 54.490 1.00 39.04 136 ILE X O 1
ATOM 894 N N . LEU A 1 139 ? 30.790 39.299 54.156 1.00 39.86 137 LEU X N 1
ATOM 895 C CA . LEU A 1 139 ? 29.989 39.714 53.002 1.00 43.03 137 LEU X CA 1
ATOM 896 C C . LEU A 1 139 ? 29.022 40.851 53.320 1.00 47.18 137 LEU X C 1
ATOM 897 O O . LEU A 1 139 ? 29.060 41.907 52.656 1.00 46.34 137 LEU X O 1
ATOM 902 N N . ARG A 1 140 ? 28.201 40.661 54.358 1.00 46.02 138 ARG X N 1
ATOM 903 C CA . ARG A 1 140 ? 27.170 41.646 54.702 1.00 46.79 138 ARG X CA 1
ATOM 904 C C . ARG A 1 140 ? 27.678 42.919 55.381 1.00 49.30 138 ARG X C 1
ATOM 905 O O . ARG A 1 140 ? 27.237 44.017 55.041 1.00 54.42 138 ARG X O 1
ATOM 913 N N . GLU A 1 141 ? 28.617 42.790 56.312 1.00 50.09 139 GLU X N 1
ATOM 914 C CA . GLU A 1 141 ? 29.028 43.951 57.104 1.00 51.62 139 GLU X CA 1
ATOM 915 C C . GLU A 1 141 ? 29.931 44.906 56.361 1.00 53.66 139 GLU X C 1
ATOM 916 O O . GLU A 1 141 ? 29.523 46.007 56.028 1.00 55.88 139 GLU X O 1
ATOM 922 N N . ARG A 1 142 ? 31.143 44.475 56.058 1.00 59.67 140 ARG X N 1
ATOM 923 C CA . ARG A 1 142 ? 32.102 45.331 55.372 1.00 59.30 140 ARG X CA 1
ATOM 924 C C . ARG A 1 142 ? 31.808 45.522 53.861 1.00 55.78 140 ARG X C 1
ATOM 925 O O . ARG A 1 142 ? 32.291 46.455 53.234 1.00 56.77 140 ARG X O 1
ATOM 933 N N . HIS A 1 143 ? 31.010 44.658 53.252 1.00 54.86 141 HIS X N 1
ATOM 934 C CA . HIS A 1 143 ? 30.914 44.743 51.788 1.00 53.75 141 HIS X CA 1
ATOM 935 C C . HIS A 1 143 ? 29.523 45.024 51.194 1.00 56.37 141 HIS X C 1
ATOM 936 O O . HIS A 1 143 ? 29.380 45.107 49.978 1.00 55.92 141 HIS X O 1
ATOM 943 N N . GLN A 1 144 ? 28.530 45.184 52.076 1.00 62.56 142 GLN X N 1
ATOM 944 C CA . GLN A 1 144 ? 27.126 45.530 51.747 1.00 64.63 142 GLN X CA 1
ATOM 945 C C . GLN A 1 144 ? 26.421 44.558 50.818 1.00 61.34 142 GLN X C 1
ATOM 946 O O . GLN A 1 144 ? 25.615 44.958 49.983 1.00 61.90 142 GLN X O 1
ATOM 952 N N . MET A 1 145 ? 26.728 43.283 50.955 1.00 58.08 143 MET X N 1
ATOM 953 C CA . MET A 1 145 ? 26.105 42.304 50.101 1.00 56.81 143 MET X CA 1
ATOM 954 C C . MET A 1 145 ? 24.853 41.774 50.791 1.00 61.09 143 MET X C 1
ATOM 955 O O . MET A 1 145 ? 24.819 41.686 52.023 1.00 57.29 143 MET X O 1
ATOM 960 N N . ARG A 1 146 ? 23.833 41.425 49.996 1.00 61.95 144 ARG X N 1
ATOM 961 C CA . ARG A 1 146 ? 22.460 41.361 50.493 1.00 59.47 144 ARG X CA 1
ATOM 962 C C . ARG A 1 146 ? 21.630 40.127 50.190 1.00 60.72 144 ARG X C 1
ATOM 963 O O . ARG A 1 146 ? 20.492 40.297 49.749 1.00 69.22 144 ARG X O 1
ATOM 971 N N . GLY A 1 147 ? 22.103 38.906 50.393 1.00 55.64 145 GLY X N 1
ATOM 972 C CA . GLY A 1 147 ? 21.181 37.747 50.258 1.00 52.97 145 GLY X CA 1
ATOM 973 C C . GLY A 1 147 ? 20.764 37.358 48.835 1.00 55.81 145 GLY X C 1
ATOM 974 O O . GLY A 1 147 ? 20.604 36.174 48.503 1.00 57.87 145 GLY X O 1
ATOM 975 N N . GLN A 1 148 ? 20.555 38.365 47.996 1.00 52.73 146 GLN X N 1
ATOM 976 C CA . GLN A 1 148 ? 20.415 38.171 46.578 1.00 53.13 146 GLN X CA 1
ATOM 977 C C . GLN A 1 148 ? 21.813 37.988 45.980 1.00 54.04 146 GLN X C 1
ATOM 978 O O . GLN A 1 148 ? 21.974 37.269 44.990 1.00 54.61 146 GLN X O 1
ATOM 984 N N . ASP A 1 149 ? 22.819 38.613 46.597 1.00 49.04 147 ASP X N 1
ATOM 985 C CA . ASP A 1 149 ? 24.182 38.578 46.083 1.00 44.46 147 ASP X CA 1
ATOM 986 C C . ASP A 1 149 ? 24.957 37.269 46.325 1.00 45.89 147 ASP X C 1
ATOM 987 O O . ASP A 1 149 ? 26.038 37.098 45.769 1.00 50.64 147 ASP X O 1
ATOM 992 N N . PHE A 1 150 ? 24.418 36.358 47.142 1.00 47.18 148 PHE X N 1
ATOM 993 C CA . PHE A 1 150 ? 25.089 35.092 47.510 1.00 45.14 148 PHE X CA 1
ATOM 994 C C . PHE A 1 150 ? 24.079 34.136 48.102 1.00 45.32 148 PHE X C 1
ATOM 995 O O . PHE A 1 150 ? 23.027 34.577 48.519 1.00 49.75 148 PHE X 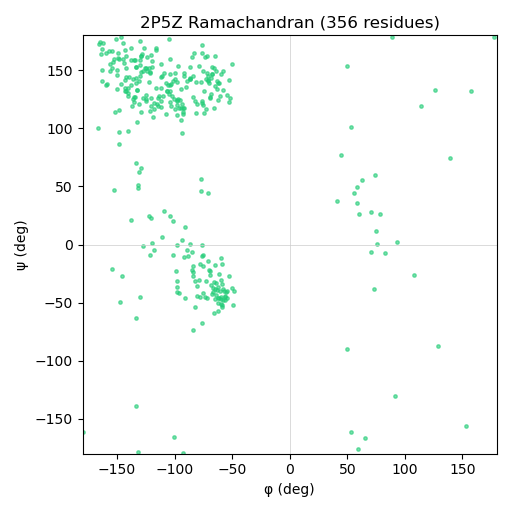O 1
ATOM 1003 N N . VAL A 1 151 ? 24.418 32.850 48.191 1.00 45.31 149 VAL X N 1
ATOM 1004 C CA . VAL A 1 151 ? 23.517 31.801 48.671 1.00 48.75 149 VAL X CA 1
ATOM 1005 C C . VAL A 1 151 ? 24.379 30.625 49.131 1.00 51.29 149 VAL X C 1
ATOM 1006 O O . VAL A 1 151 ? 25.351 30.281 48.458 1.00 51.50 149 VAL X O 1
ATOM 1010 N N . PHE A 1 152 ? 24.029 30.018 50.269 1.00 50.19 150 PHE X N 1
ATOM 1011 C CA . PHE A 1 152 ? 24.704 28.822 50.764 1.00 53.16 150 PHE X CA 1
ATOM 1012 C C . PHE A 1 152 ? 23.823 27.608 50.532 1.00 56.62 150 PHE X C 1
ATOM 1013 O O . PHE A 1 152 ? 22.655 27.638 50.894 1.00 63.79 150 PHE X O 1
ATOM 1021 N N . ASN A 1 153 ? 24.363 26.548 49.932 1.00 58.28 151 ASN X N 1
ATOM 1022 C CA . ASN A 1 153 ? 23.638 25.274 49.798 1.00 61.42 151 ASN X CA 1
ATOM 1023 C C . ASN A 1 153 ? 24.530 24.151 50.308 1.00 62.76 151 ASN X C 1
ATOM 1024 O O . ASN A 1 153 ? 24.967 23.272 49.556 1.00 61.87 151 ASN X O 1
ATOM 1029 N N . LEU A 1 154 ? 24.806 24.186 51.600 1.00 63.24 152 LEU X N 1
ATOM 1030 C CA . LEU A 1 154 ? 25.732 23.243 52.181 1.00 63.85 152 LEU X CA 1
ATOM 1031 C C . LEU A 1 154 ? 24.995 21.974 52.576 1.00 66.13 152 LEU X C 1
ATOM 1032 O O . LEU A 1 154 ? 23.838 22.025 52.995 1.00 65.74 152 LEU X O 1
ATOM 1037 N N . LYS A 1 155 ? 25.644 20.830 52.397 1.00 66.62 153 LYS X N 1
ATOM 1038 C CA . LYS A 1 155 ? 25.024 19.568 52.766 1.00 69.18 153 LYS X CA 1
ATOM 1039 C C . LYS A 1 155 ? 25.479 19.157 54.156 1.00 70.14 153 LYS X C 1
ATOM 1040 O O . LYS A 1 155 ? 24.671 18.692 54.963 1.00 72.53 153 LYS X O 1
ATOM 1046 N N . SER A 1 156 ? 26.769 19.335 54.428 1.00 67.00 154 SER X N 1
ATOM 1047 C CA . SER A 1 156 ? 27.318 19.088 55.755 1.00 67.93 154 SER X CA 1
ATOM 1048 C C . SER A 1 156 ? 26.933 20.162 56.776 1.00 69.87 154 SER X C 1
ATOM 1049 O O . SER A 1 156 ? 26.529 21.271 56.414 1.00 68.92 154 SER X O 1
ATOM 1052 N N . GLU A 1 157 ? 27.053 19.817 58.057 1.00 74.01 155 GLU X N 1
ATOM 1053 C CA . GLU A 1 157 ? 26.772 20.758 59.149 1.00 75.61 155 GLU X CA 1
ATOM 1054 C C . GLU A 1 157 ? 28.071 21.254 59.752 1.00 70.68 155 GLU X C 1
ATOM 1055 O O . GLU A 1 157 ? 29.003 20.476 59.962 1.00 69.97 155 GLU X O 1
ATOM 1061 N N . TYR A 1 158 ? 28.136 22.550 60.020 1.00 65.75 156 TYR X N 1
ATOM 1062 C CA . TYR A 1 158 ? 29.390 23.145 60.464 1.00 65.20 156 TYR X CA 1
ATOM 1063 C C . TYR A 1 158 ? 29.295 23.602 61.902 1.00 63.94 156 TYR X C 1
ATOM 1064 O O . TYR A 1 158 ? 28.404 24.370 62.253 1.00 60.34 156 TYR X O 1
ATOM 1073 N N . PRO A 1 159 ? 30.199 23.087 62.746 1.00 63.90 157 PRO X N 1
ATOM 1074 C CA . PRO A 1 159 ? 30.293 23.427 64.159 1.00 66.12 157 PRO X CA 1
ATOM 1075 C C . PRO A 1 159 ? 30.511 24.912 64.388 1.00 65.44 157 PRO X C 1
ATOM 1076 O O . PRO A 1 159 ? 31.091 25.596 63.548 1.00 63.61 157 PRO X O 1
ATOM 1080 N N . ALA A 1 160 ? 29.998 25.414 65.505 1.00 66.53 158 ALA X N 1
ATOM 1081 C CA . ALA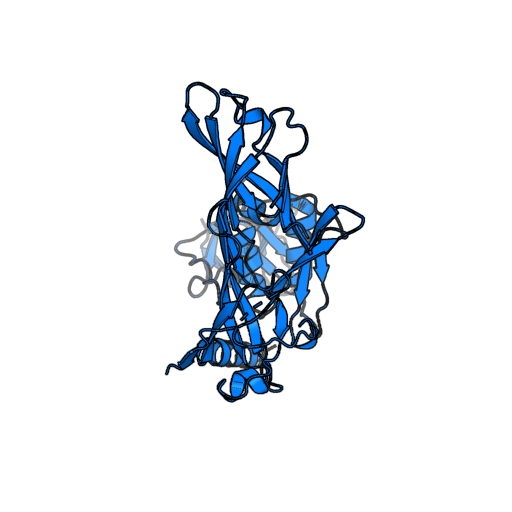 A 1 160 ? 30.352 26.752 65.944 1.00 66.59 158 ALA X CA 1
ATOM 1082 C C . ALA A 1 160 ? 31.805 26.706 66.424 1.00 64.98 158 ALA X C 1
ATOM 1083 O O . ALA A 1 160 ? 32.256 25.710 66.993 1.00 61.88 158 ALA X O 1
ATOM 1085 N N . ARG A 1 161 ? 32.553 27.756 66.124 1.00 63.84 159 ARG X N 1
ATOM 1086 C CA . ARG A 1 161 ? 33.919 27.857 66.588 1.00 64.36 159 ARG X CA 1
ATOM 1087 C C . ARG A 1 161 ? 33.907 28.912 67.663 1.00 63.02 159 ARG X C 1
ATOM 1088 O O . ARG A 1 161 ? 33.248 29.932 67.527 1.00 61.96 159 ARG X O 1
ATOM 1096 N N . GLU A 1 162 ? 34.635 28.672 68.734 1.00 62.76 160 GLU X N 1
ATOM 1097 C CA . GLU A 1 162 ? 34.592 29.585 69.849 1.00 62.65 160 GLU X CA 1
ATOM 1098 C C . GLU A 1 162 ? 35.181 30.930 69.469 1.00 56.23 160 GLU X C 1
ATOM 1099 O O . GLU A 1 162 ? 34.502 31.945 69.554 1.00 59.41 160 GLU X O 1
ATOM 1105 N N . GLN A 1 163 ? 36.442 30.928 69.047 1.00 50.43 161 GLN X N 1
ATOM 1106 C CA . GLN A 1 163 ? 37.116 32.136 68.591 1.00 48.80 161 GLN X CA 1
ATOM 1107 C C . GLN A 1 163 ? 37.864 31.876 67.275 1.00 47.54 161 GLN X C 1
ATOM 1108 O O . GLN A 1 163 ? 38.500 30.837 67.104 1.00 43.87 161 GLN X O 1
ATOM 1114 N N . VAL A 1 164 ? 37.792 32.829 66.348 1.00 45.69 162 VAL X N 1
ATOM 1115 C CA . VAL A 1 164 ? 38.487 32.714 65.069 1.00 45.19 162 VAL X CA 1
ATOM 1116 C C . VAL A 1 164 ? 39.123 34.051 64.770 1.00 43.44 162 VAL X C 1
ATOM 1117 O O . VAL A 1 164 ? 38.428 35.062 64.680 1.00 46.08 162 VAL X O 1
ATOM 1121 N N . MET A 1 165 ? 40.446 34.059 64.649 1.00 40.23 163 MET X N 1
ATOM 1122 C CA . MET A 1 165 ? 41.194 35.296 64.411 1.00 42.77 163 MET X CA 1
ATOM 1123 C C . MET A 1 165 ? 41.496 35.580 62.918 1.00 45.66 163 MET X C 1
ATOM 1124 O O . MET A 1 165 ? 41.949 34.701 62.177 1.00 42.48 163 MET X O 1
ATOM 1129 N N . GLN A 1 166 ? 41.254 36.814 62.498 1.00 46.83 164 GLN X N 1
ATOM 1130 C CA . GLN A 1 166 ? 41.761 37.329 61.230 1.00 46.60 164 GLN X CA 1
ATOM 1131 C C . GLN A 1 166 ? 42.878 38.315 61.565 1.00 48.93 164 GLN X C 1
ATOM 1132 O O . GLN A 1 166 ? 42.634 39.366 62.153 1.00 50.41 164 GLN X O 1
ATOM 1138 N N . TYR A 1 167 ? 44.111 37.967 61.222 1.00 51.15 165 TYR X N 1
ATOM 1139 C CA . TYR A 1 167 ? 45.234 38.866 61.478 1.00 46.97 165 TYR X CA 1
ATOM 1140 C C . TYR A 1 167 ? 46.143 38.946 60.244 1.00 45.30 165 TYR X C 1
ATOM 1141 O O . TYR A 1 167 ? 46.603 37.917 59.739 1.00 43.98 165 TYR X O 1
ATOM 1150 N N . GLY A 1 168 ? 46.406 40.170 59.787 1.00 45.69 166 GLY X N 1
ATOM 1151 C CA . GLY A 1 168 ? 47.253 40.427 58.606 1.00 49.94 166 GLY X CA 1
ATOM 1152 C C . GLY A 1 168 ? 46.795 39.718 57.335 1.00 51.06 166 GLY X C 1
ATOM 1153 O O . GLY A 1 168 ? 47.594 39.111 56.638 1.00 54.35 166 GLY X O 1
ATOM 1154 N N . GLU A 1 169 ? 45.495 39.760 57.071 1.00 46.44 167 GLU X N 1
ATOM 1155 C CA . GLU A 1 169 ? 44.885 39.045 55.968 1.00 46.60 167 GLU X CA 1
ATOM 1156 C C . GLU A 1 169 ? 43.797 39.951 55.412 1.00 46.60 167 GLU X C 1
ATOM 1157 O O . GLU A 1 169 ? 42.998 40.508 56.170 1.00 50.25 167 GLU X O 1
ATOM 1163 N N . ASP A 1 170 ? 43.757 40.120 54.098 1.00 42.01 168 ASP X N 1
ATOM 1164 C CA . ASP A 1 170 ? 42.661 40.856 53.492 1.00 41.82 168 ASP X CA 1
ATOM 1165 C C . ASP A 1 170 ? 41.420 39.975 53.589 1.00 41.35 168 ASP X C 1
ATOM 1166 O O . ASP A 1 170 ? 41.528 38.755 53.812 1.00 43.43 168 ASP X O 1
ATOM 1171 N N . ASP A 1 171 ? 40.246 40.574 53.429 1.00 41.97 169 ASP X N 1
ATOM 1172 C CA . ASP A 1 171 ? 39.011 39.817 53.584 1.00 44.25 169 ASP X CA 1
ATOM 1173 C C . ASP A 1 171 ? 38.918 38.627 52.639 1.00 44.64 169 ASP X C 1
ATOM 1174 O O . ASP A 1 171 ? 38.460 37.572 53.062 1.00 50.03 169 ASP X O 1
ATOM 1179 N N . LEU A 1 172 ? 39.388 38.775 51.391 1.00 42.71 170 LEU X N 1
ATOM 1180 C CA . LEU A 1 172 ? 39.322 37.675 50.416 1.00 37.03 170 LEU X CA 1
ATOM 1181 C C . LEU A 1 172 ? 40.184 36.495 50.827 1.00 33.49 170 LEU X C 1
ATOM 1182 O O . LEU A 1 172 ? 39.722 35.359 50.802 1.00 32.71 170 LEU X O 1
ATOM 1187 N N . THR A 1 173 ? 41.422 36.766 51.224 1.00 33.32 171 THR X N 1
ATOM 1188 C CA . THR A 1 173 ? 42.321 35.713 51.646 1.00 34.38 171 THR X CA 1
ATOM 1189 C C . THR A 1 173 ? 41.746 34.990 52.860 1.00 38.51 171 THR X C 1
ATOM 1190 O O . THR A 1 173 ? 41.690 33.743 52.875 1.00 35.03 171 THR X O 1
ATOM 1194 N N . PHE A 1 174 ? 41.260 35.778 53.830 1.00 36.57 172 PHE X N 1
ATOM 1195 C CA . PHE A 1 174 ? 40.698 35.238 55.072 1.00 38.13 172 PHE X CA 1
ATOM 1196 C C . PHE A 1 174 ? 39.529 34.299 54.817 1.00 40.18 172 PHE X C 1
ATOM 1197 O O . PHE A 1 174 ? 39.520 33.143 55.294 1.00 37.07 172 PHE X O 1
ATOM 1205 N N . VAL A 1 175 ? 38.565 34.798 54.045 1.00 37.55 173 VAL X N 1
ATOM 1206 C CA . VAL A 1 175 ? 37.374 34.037 53.697 1.00 42.49 173 VAL X CA 1
ATOM 1207 C C . VAL A 1 175 ? 37.719 32.756 52.942 1.00 44.18 173 VAL X C 1
ATOM 1208 O O . VAL A 1 175 ? 37.226 31.674 53.291 1.00 45.97 173 VAL X O 1
ATOM 1212 N N . SER A 1 176 ? 38.616 32.872 51.959 1.00 44.90 174 SER X N 1
ATOM 1213 C CA . SER A 1 176 ? 38.979 31.745 51.107 1.00 41.22 174 SER X CA 1
ATOM 1214 C C . SER A 1 176 ? 39.711 30.687 51.911 1.00 42.67 174 SER X C 1
ATOM 1215 O O . SER A 1 176 ? 39.437 29.493 51.746 1.00 42.86 174 SER X O 1
ATOM 1218 N N . ARG A 1 177 ? 40.604 31.128 52.806 1.00 42.42 175 ARG X N 1
ATOM 1219 C CA . ARG A 1 177 ? 41.288 30.220 53.729 1.00 42.75 175 ARG X CA 1
ATOM 1220 C C . ARG A 1 177 ? 40.308 29.430 54.603 1.00 46.00 175 ARG X C 1
ATOM 1221 O O . ARG A 1 177 ? 40.414 28.198 54.695 1.00 47.08 175 ARG X O 1
ATOM 1229 N N . LEU A 1 178 ? 39.332 30.125 55.196 1.00 43.47 176 LEU X N 1
ATOM 1230 C CA . LEU A 1 178 ? 38.355 29.460 56.060 1.00 44.88 176 LEU X CA 1
ATOM 1231 C C . LEU A 1 178 ? 37.530 28.441 55.307 1.00 46.09 176 LEU X C 1
ATOM 1232 O O . LEU A 1 178 ? 37.344 27.318 55.793 1.00 48.50 176 LEU X O 1
ATOM 1237 N N . LEU A 1 179 ? 37.035 28.828 54.128 1.00 44.41 177 LEU X N 1
ATOM 1238 C CA . LEU A 1 179 ? 36.271 27.907 53.290 1.00 37.86 177 LEU X CA 1
ATOM 1239 C C . LEU A 1 179 ? 37.114 26.717 52.833 1.00 38.28 177 LEU X C 1
ATOM 1240 O O . LEU A 1 179 ? 36.640 25.580 52.829 1.00 34.74 177 LEU X O 1
ATOM 1245 N N . SER A 1 180 ? 38.377 26.961 52.492 1.00 38.92 178 SER X N 1
ATOM 1246 C CA . SER A 1 180 ? 39.190 25.872 51.952 1.00 44.04 178 SER X CA 1
ATOM 1247 C C . SER A 1 180 ? 39.620 24.855 53.004 1.00 47.29 178 SER X C 1
ATOM 1248 O O . SER A 1 180 ? 39.693 23.654 52.700 1.00 48.17 178 SER X O 1
ATOM 1251 N N A GLU A 1 181 ? 39.898 25.339 54.221 0.50 46.35 179 GLU X N 1
ATOM 1252 N N B GLU A 1 181 ? 39.883 25.318 54.230 0.50 48.63 179 GLU X N 1
ATOM 1253 C CA A GLU A 1 181 ? 40.340 24.490 55.334 0.50 42.33 179 GLU X CA 1
ATOM 1254 C CA B GLU A 1 181 ? 40.358 24.428 55.292 0.50 46.71 179 GLU X CA 1
ATOM 1255 C C A GLU A 1 181 ? 39.270 23.466 55.682 0.50 43.91 179 GLU X C 1
ATOM 1256 C C B GLU A 1 181 ? 39.265 23.439 55.672 0.50 46.63 179 GLU X C 1
ATOM 1257 O O A GLU A 1 181 ? 39.568 22.368 56.131 0.50 48.23 179 GLU X O 1
ATOM 1258 O O B GLU A 1 181 ? 39.541 22.339 56.133 0.50 50.52 179 GLU X O 1
ATOM 1269 N N . VAL A 1 182 ? 38.026 23.825 55.402 1.00 46.61 180 VAL X N 1
ATOM 1270 C CA . VAL A 1 182 ? 36.871 23.011 55.706 1.00 47.62 180 VAL X CA 1
ATOM 1271 C C . VAL A 1 182 ? 36.280 22.441 54.395 1.00 51.22 180 VAL X C 1
ATOM 1272 O O . VAL A 1 182 ? 35.343 21.633 54.399 1.00 49.07 180 VAL X O 1
ATOM 1276 N N . GLY A 1 183 ? 36.865 22.854 53.266 1.00 52.04 181 GLY X N 1
ATOM 1277 C CA . GLY A 1 183 ? 36.545 22.262 51.972 1.00 48.35 181 GLY X CA 1
ATOM 1278 C C . GLY A 1 183 ? 35.252 22.725 51.327 1.00 47.25 181 GLY X C 1
ATOM 1279 O O . GLY A 1 183 ? 34.652 21.986 50.544 1.00 48.19 181 GLY X O 1
ATOM 1280 N N . ILE A 1 184 ? 34.809 23.933 51.665 1.00 44.68 182 ILE X N 1
ATOM 1281 C CA . ILE A 1 184 ? 33.649 24.536 51.013 1.00 45.08 182 ILE X CA 1
ATOM 1282 C C . ILE A 1 184 ? 34.165 25.240 49.764 1.00 44.28 182 ILE X C 1
ATOM 1283 O O . ILE A 1 184 ? 35.262 25.805 49.757 1.00 42.53 182 ILE X O 1
ATOM 1288 N N . TRP A 1 185 ? 33.385 25.184 48.696 1.00 45.42 183 TRP X N 1
ATOM 1289 C CA . TRP A 1 185 ? 33.771 25.847 47.471 1.00 45.74 183 TRP X CA 1
ATOM 1290 C C . TRP A 1 185 ? 32.672 26.730 46.933 1.00 46.09 183 TRP X C 1
ATOM 1291 O O . TRP A 1 185 ? 31.504 26.590 47.303 1.00 48.52 183 TRP X O 1
ATOM 1302 N N . PHE A 1 186 ? 33.056 27.639 46.053 1.00 42.42 184 PHE X N 1
ATOM 1303 C CA . PHE A 1 186 ? 32.076 28.481 45.413 1.00 44.30 184 PHE X CA 1
ATOM 1304 C C . PHE A 1 186 ? 32.221 28.648 43.892 1.00 48.04 184 PHE X C 1
ATOM 1305 O O . PHE A 1 186 ? 33.301 28.453 43.315 1.00 45.77 184 PHE X O 1
ATOM 1313 N N . ARG A 1 187 ? 31.113 29.033 43.269 1.00 48.48 185 ARG X N 1
ATOM 1314 C CA . ARG A 1 187 ? 31.121 29.482 41.899 1.00 52.92 185 ARG X CA 1
ATOM 1315 C C . ARG A 1 187 ? 30.222 30.689 41.743 1.00 54.71 185 ARG X C 1
ATOM 1316 O O . ARG A 1 187 ? 29.445 31.023 42.639 1.00 58.35 185 ARG X O 1
ATOM 1324 N N . PHE A 1 188 ? 30.314 31.325 40.583 1.00 51.84 186 PHE X N 1
ATOM 1325 C CA . PHE A 1 188 ? 29.500 32.477 40.286 1.00 47.98 186 PHE X CA 1
ATOM 1326 C C . PHE A 1 188 ? 28.382 32.084 39.341 1.00 50.06 186 PHE X C 1
ATOM 1327 O O . PHE A 1 188 ? 28.536 31.173 38.535 1.00 52.32 186 PHE X O 1
ATOM 1335 N N . ALA A 1 189 ? 27.232 32.734 39.481 1.00 50.41 187 ALA X N 1
ATOM 1336 C CA . ALA A 1 189 ? 26.091 32.458 38.618 1.00 48.99 187 ALA X CA 1
ATOM 1337 C C . ALA A 1 189 ? 25.400 33.768 38.353 1.00 53.18 187 ALA X C 1
ATOM 1338 O O . ALA A 1 189 ? 25.682 34.767 39.015 1.00 57.82 187 ALA X O 1
ATOM 1340 N N . THR A 1 190 ? 24.499 33.777 37.383 1.00 55.82 188 THR X N 1
ATOM 1341 C CA . THR A 1 190 ? 23.876 35.016 36.950 1.00 54.87 188 THR X CA 1
ATOM 1342 C C . THR A 1 190 ? 22.399 35.029 37.334 1.00 57.81 188 THR X C 1
ATOM 1343 O O . THR A 1 190 ? 21.702 34.026 37.196 1.00 54.44 188 THR X O 1
ATOM 1347 N N . ASP A 1 191 ? 21.950 36.155 37.879 1.00 63.24 189 ASP X N 1
ATOM 1348 C CA . ASP A 1 191 ? 20.535 36.374 38.144 1.00 68.06 189 ASP X CA 1
ATOM 1349 C C . ASP A 1 191 ? 20.034 37.115 36.924 1.00 69.40 189 ASP X C 1
ATOM 1350 O O . ASP A 1 191 ? 20.341 38.308 36.744 1.00 68.05 189 ASP X O 1
ATOM 1355 N N . ALA A 1 192 ? 19.273 36.405 36.095 1.00 68.28 190 ALA X N 1
ATOM 1356 C CA . ALA A 1 192 ? 18.700 36.979 34.880 1.00 69.29 190 ALA X CA 1
ATOM 1357 C C . ALA A 1 192 ? 17.875 38.243 35.144 1.00 69.99 190 ALA X C 1
ATOM 1358 O O . ALA A 1 192 ? 18.057 39.246 34.445 1.00 67.33 190 ALA X O 1
ATOM 1360 N N . ARG A 1 193 ? 17.012 38.203 36.169 1.00 70.45 191 ARG X N 1
ATOM 1361 C CA . ARG A 1 193 ? 16.111 39.329 36.481 1.00 72.48 191 ARG X CA 1
ATOM 1362 C C . ARG A 1 193 ? 16.832 40.530 37.075 1.00 68.84 191 ARG X C 1
ATOM 1363 O O . ARG A 1 193 ? 16.597 41.664 36.677 1.00 67.07 191 ARG X O 1
ATOM 1371 N N . LEU A 1 194 ? 17.709 40.281 38.037 1.00 67.20 192 LEU X N 1
ATOM 1372 C CA . LEU A 1 194 ? 18.322 41.382 38.751 1.00 64.68 192 LEU X CA 1
ATOM 1373 C C . LEU A 1 194 ? 19.525 41.939 38.003 1.00 61.36 192 LEU X C 1
ATOM 1374 O O . LEU A 1 194 ? 19.934 43.075 38.258 1.00 57.06 192 LEU X O 1
ATOM 1379 N N . LYS A 1 195 ? 20.056 41.142 37.068 1.00 62.66 193 LYS X N 1
ATOM 1380 C CA . LYS A 1 195 ? 21.262 41.477 36.269 1.00 63.12 193 LYS X CA 1
ATOM 1381 C C . LYS A 1 195 ? 22.496 41.643 37.149 1.00 60.67 193 LYS X C 1
ATOM 1382 O O . LYS A 1 195 ? 23.143 42.699 37.148 1.00 59.89 193 LYS X O 1
ATOM 1388 N N . ILE A 1 196 ? 22.789 40.604 37.924 1.00 54.54 194 ILE X N 1
ATOM 1389 C CA . ILE A 1 196 ? 23.888 40.646 38.864 1.00 53.91 194 ILE X CA 1
ATOM 1390 C C . ILE A 1 196 ? 24.511 39.273 38.935 1.00 50.03 194 ILE X C 1
ATOM 1391 O O . ILE A 1 196 ? 23.879 38.272 38.569 1.00 50.91 194 ILE X O 1
ATOM 1396 N N . GLU A 1 197 ? 25.752 39.239 39.409 1.00 47.14 195 GLU X N 1
ATOM 1397 C CA . GLU A 1 197 ? 26.439 37.987 39.713 1.00 47.23 195 GLU X CA 1
ATOM 1398 C C . GLU A 1 197 ? 26.177 37.565 41.159 1.00 46.54 195 GLU X C 1
ATOM 1399 O O . GLU A 1 197 ? 26.132 38.397 42.067 1.00 48.54 195 GLU X O 1
ATOM 1405 N N . VAL A 1 198 ? 25.997 36.263 41.347 1.00 45.48 196 VAL X N 1
ATOM 1406 C CA . VAL A 1 198 ? 25.613 35.661 42.614 1.00 41.13 196 VAL X CA 1
ATOM 1407 C C . VAL A 1 198 ? 26.656 34.600 42.973 1.00 45.73 196 VAL X C 1
ATOM 1408 O O . VAL A 1 198 ? 26.921 33.706 42.160 1.00 45.91 196 VAL X O 1
ATOM 1412 N N . ILE A 1 199 ? 27.245 34.699 44.174 1.00 44.76 197 ILE X N 1
ATOM 1413 C CA . ILE A 1 199 ? 28.176 33.687 44.701 1.00 41.27 197 ILE X CA 1
ATOM 1414 C C . ILE A 1 199 ? 27.437 32.498 45.294 1.00 43.09 197 ILE X C 1
ATOM 1415 O O . ILE A 1 199 ? 26.675 32.642 46.230 1.00 49.32 197 ILE X O 1
ATOM 1420 N N . GLU A 1 200 ? 27.666 31.303 44.787 1.00 41.86 198 GLU X N 1
ATOM 1421 C CA . GLU A 1 200 ? 26.977 30.174 45.347 1.00 38.65 198 GLU X CA 1
ATOM 1422 C C . GLU A 1 200 ? 27.972 29.273 45.991 1.00 42.23 198 GLU X C 1
ATOM 1423 O O . GLU A 1 200 ? 28.920 28.860 45.346 1.00 49.06 198 GLU X O 1
ATOM 1429 N N . PHE A 1 201 ? 27.747 28.961 47.263 1.00 41.81 199 PHE X N 1
ATOM 1430 C CA . PHE A 1 201 ? 28.639 28.105 48.033 1.00 38.15 199 PHE X CA 1
ATOM 1431 C C . PHE A 1 201 ? 28.096 26.686 48.093 1.00 40.39 199 PHE X C 1
ATOM 1432 O O . PHE A 1 201 ? 26.879 26.484 48.195 1.00 41.61 199 PHE X O 1
ATOM 1440 N N . TYR A 1 202 ? 28.996 25.702 48.032 1.00 41.03 200 TYR X N 1
ATOM 1441 C CA . TYR A 1 202 ? 28.626 24.287 48.114 1.00 41.40 200 TYR X CA 1
ATOM 1442 C C . TYR A 1 202 ? 29.762 23.523 48.764 1.00 44.12 200 TYR X C 1
ATOM 1443 O O . TYR A 1 202 ? 30.903 23.994 48.761 1.00 40.44 200 TYR X O 1
ATOM 1452 N N . ASP A 1 203 ? 29.449 22.331 49.273 1.00 46.63 201 ASP X N 1
ATOM 1453 C CA . ASP A 1 203 ? 30.441 21.444 49.856 1.00 51.32 201 ASP X CA 1
ATOM 1454 C C . ASP A 1 203 ? 30.449 20.014 49.303 1.00 53.13 201 ASP X C 1
ATOM 1455 O O . ASP A 1 203 ? 31.277 19.181 49.723 1.00 47.39 201 ASP X O 1
ATOM 1460 N N . ASP A 1 204 ? 29.543 19.725 48.370 1.00 55.03 202 ASP X N 1
ATOM 1461 C CA . ASP A 1 204 ? 29.526 18.398 47.746 1.00 61.73 202 ASP X CA 1
ATOM 1462 C C . ASP A 1 204 ? 29.097 18.387 46.279 1.00 64.79 202 ASP X C 1
ATOM 1463 O O . ASP A 1 204 ? 28.715 19.420 45.712 1.00 68.13 202 ASP X O 1
ATOM 1468 N N . GLN A 1 205 ? 29.114 17.186 45.706 1.00 66.91 203 GLN X N 1
ATOM 1469 C CA . GLN A 1 205 ? 28.737 16.924 44.315 1.00 69.31 203 GLN X CA 1
ATOM 1470 C C . GLN A 1 205 ? 27.311 17.321 43.896 1.00 70.26 203 GLN X C 1
ATOM 1471 O O . GLN A 1 205 ? 27.028 17.455 42.709 1.00 74.48 203 GLN X O 1
ATOM 1477 N N . SER A 1 206 ? 26.426 17.549 44.861 1.00 70.75 204 SER X N 1
ATOM 1478 C CA . SER A 1 206 ? 25.081 18.018 44.558 1.00 69.95 204 SER X CA 1
ATOM 1479 C C . SER A 1 206 ? 25.056 19.510 44.204 1.00 68.01 204 SER X C 1
ATOM 1480 O O . SER A 1 206 ? 24.005 20.078 43.912 1.00 65.26 204 SER X O 1
ATOM 1483 N N . GLY A 1 207 ? 26.219 20.146 44.224 1.00 68.13 205 GLY X N 1
ATOM 1484 C CA . GLY A 1 207 ? 26.316 21.527 43.791 1.00 66.15 205 GLY X CA 1
ATOM 1485 C C . GLY A 1 207 ? 26.649 21.677 42.329 1.00 66.14 205 GLY X C 1
ATOM 1486 O O . GLY A 1 207 ? 26.572 22.778 41.776 1.00 67.20 205 GLY X O 1
ATOM 1487 N N . TYR A 1 208 ? 27.019 20.556 41.712 1.00 65.67 206 TYR X N 1
ATOM 1488 C CA . TYR A 1 208 ? 27.420 20.518 40.313 1.00 63.97 206 TYR X CA 1
ATOM 1489 C C . TYR A 1 208 ? 26.201 20.741 39.439 1.00 66.83 206 TYR X C 1
ATOM 1490 O O . TYR A 1 208 ? 25.103 20.313 39.774 1.00 67.92 206 TYR X O 1
ATOM 1499 N N . GLU A 1 209 ? 26.388 21.421 38.320 1.00 72.03 207 GLU X N 1
ATOM 1500 C CA . GLU A 1 209 ? 25.283 21.628 37.410 1.00 77.18 207 GLU X CA 1
ATOM 1501 C C . GLU A 1 209 ? 25.309 20.605 36.273 1.00 81.38 207 GLU X C 1
ATOM 1502 O O . GLU A 1 209 ? 26.301 20.470 35.556 1.00 82.21 207 GLU X O 1
ATOM 1508 N N . ARG A 1 210 ? 24.205 19.881 36.133 1.00 86.38 208 ARG X N 1
ATOM 1509 C CA . ARG A 1 210 ? 24.064 18.835 35.123 1.00 89.71 208 ARG X CA 1
ATOM 1510 C C . ARG A 1 210 ? 23.037 19.271 34.067 1.00 91.11 208 ARG X C 1
ATOM 1511 O O . ARG A 1 210 ? 22.067 19.953 34.395 1.00 91.77 208 ARG X O 1
ATOM 1519 N N . GLY A 1 211 ? 23.249 18.915 32.800 1.00 92.92 209 GLY X N 1
ATOM 1520 C CA . GLY A 1 211 ? 24.420 18.171 32.353 1.00 95.06 209 GLY X CA 1
ATOM 1521 C C . GLY A 1 211 ? 24.531 18.197 30.846 1.00 95.38 209 GLY X C 1
ATOM 1522 O O . GLY A 1 211 ? 23.834 17.452 30.160 1.00 96.50 209 GLY X O 1
ATOM 1523 N N . LEU A 1 212 ? 25.404 19.066 30.340 1.00 95.55 210 LEU X N 1
ATOM 1524 C CA . LEU A 1 212 ? 25.681 19.172 28.912 1.00 93.71 210 LEU X CA 1
ATOM 1525 C C . LEU A 1 212 ? 26.342 17.917 28.376 1.00 94.87 210 LEU X C 1
ATOM 1526 O O . LEU A 1 212 ? 27.031 17.192 29.106 1.00 94.42 210 LEU X O 1
ATOM 1531 N N . THR A 1 213 ? 26.110 17.658 27.096 1.00 94.68 211 THR X N 1
ATOM 1532 C CA . THR A 1 213 ? 26.839 16.622 26.393 1.00 93.42 211 THR X CA 1
ATOM 1533 C C . THR A 1 213 ? 27.322 17.172 25.063 1.00 93.02 211 THR X C 1
ATOM 1534 O O . THR A 1 213 ? 26.542 17.363 24.131 1.00 94.28 211 THR X O 1
ATOM 1538 N N . LEU A 1 214 ? 28.615 17.453 24.995 1.00 90.33 212 LEU X N 1
ATOM 1539 C CA . LEU A 1 214 ? 29.248 17.782 23.733 1.00 87.73 212 LEU X CA 1
ATOM 1540 C C . LEU A 1 214 ? 29.580 16.441 23.039 1.00 87.96 212 LEU X C 1
ATOM 1541 O O . LEU A 1 214 ? 29.610 15.415 23.716 1.00 88.42 212 LEU X O 1
ATOM 1545 N N . PRO A 1 215 ? 29.893 16.410 21.727 1.00 86.97 213 PRO X N 1
ATOM 1546 C CA . PRO A 1 215 ? 30.660 16.703 20.545 1.00 85.19 213 PRO X CA 1
ATOM 1547 C C . PRO A 1 215 ? 32.159 16.376 20.564 1.00 83.10 213 PRO X C 1
ATOM 1548 O O . PRO A 1 215 ? 32.574 15.610 21.421 1.00 83.46 213 PRO X O 1
ATOM 1552 N N . LEU A 1 216 ? 32.913 16.984 19.640 1.00 83.47 214 LEU X N 1
ATOM 1553 C CA . LEU A 1 216 ? 34.104 16.431 18.937 1.00 83.16 214 LEU X CA 1
ATOM 1554 C C . LEU A 1 216 ? 33.673 16.323 17.475 1.00 85.10 214 LEU X C 1
ATOM 1555 O O . LEU A 1 216 ? 32.688 15.622 17.242 1.00 88.74 214 LEU X O 1
ATOM 1560 N N . ARG A 1 217 ? 34.285 16.977 16.467 1.00 84.90 215 ARG X N 1
ATOM 1561 C CA . ARG A 1 217 ? 35.207 18.150 16.430 1.00 84.25 215 ARG X CA 1
ATOM 1562 C C . ARG A 1 217 ? 36.714 17.926 16.544 1.00 85.47 215 ARG X C 1
ATOM 1563 O O . ARG A 1 217 ? 37.494 18.694 15.957 1.00 82.13 215 ARG X O 1
ATOM 1565 N N . THR A 1 227 ? 28.576 26.208 15.155 1.00 96.27 225 THR X N 1
ATOM 1566 C CA . THR A 1 227 ? 28.036 25.218 16.090 1.00 95.72 225 THR X CA 1
ATOM 1567 C C . THR A 1 227 ? 29.024 24.874 17.235 1.00 94.63 225 THR X C 1
ATOM 1568 O O . THR A 1 227 ? 30.240 25.005 17.076 1.00 92.42 225 THR X O 1
ATOM 1572 N N . GLU A 1 228 ? 28.487 24.442 18.380 1.00 92.81 226 GLU X N 1
ATOM 1573 C CA . GLU A 1 228 ? 29.259 24.317 19.634 1.00 88.74 226 GLU X CA 1
ATOM 1574 C C . GLU A 1 228 ? 29.781 22.907 19.935 1.00 84.49 226 GLU X C 1
ATOM 1575 O O . GLU A 1 228 ? 29.002 21.956 20.011 1.00 84.26 226 GLU X O 1
ATOM 1581 N N . ALA A 1 229 ? 31.094 22.785 20.155 1.00 79.90 227 ALA X N 1
ATOM 1582 C CA . ALA A 1 229 ? 31.740 21.467 20.309 1.00 73.57 227 ALA X CA 1
ATOM 1583 C C . ALA A 1 229 ? 32.994 21.425 21.208 1.00 70.20 227 ALA X C 1
ATOM 1584 O O . ALA A 1 229 ? 33.469 22.458 21.682 1.00 68.47 227 ALA X O 1
ATOM 1586 N N . VAL A 1 230 ? 33.536 20.220 21.403 1.00 65.68 228 VAL X N 1
ATOM 1587 C CA . VAL A 1 230 ? 34.726 20.005 22.242 1.00 63.36 228 VAL X CA 1
ATOM 1588 C C . VAL A 1 230 ? 35.869 19.295 21.469 1.00 61.53 228 VAL X C 1
ATOM 1589 O O . VAL A 1 230 ? 35.599 18.536 20.555 1.00 64.61 228 VAL X O 1
ATOM 1593 N N . TRP A 1 231 ? 37.133 19.567 21.805 1.00 57.36 229 TRP X N 1
ATOM 1594 C CA . TRP A 1 231 ? 38.288 18.905 21.152 1.00 48.35 229 TRP X CA 1
ATOM 1595 C C . TRP A 1 231 ? 39.588 19.087 21.930 1.00 49.75 229 TRP X C 1
ATOM 1596 O O . TRP A 1 231 ? 39.630 19.827 22.902 1.00 56.25 229 TRP X O 1
ATOM 1607 N N . GLY A 1 232 ? 40.654 18.430 21.484 1.00 49.12 230 GLY X N 1
ATOM 1608 C CA . GLY A 1 232 ? 41.981 18.584 22.095 1.00 46.21 230 GLY X CA 1
ATOM 1609 C C . GLY A 1 232 ? 42.104 17.964 23.485 1.00 47.76 230 GLY X C 1
ATOM 1610 O O . GLY A 1 232 ? 42.904 18.424 24.306 1.00 43.85 230 GLY X O 1
ATOM 1611 N N . LEU A 1 233 ? 41.307 16.928 23.746 1.00 44.76 231 LEU X N 1
ATOM 1612 C CA . LEU A 1 233 ? 41.220 16.343 25.070 1.00 46.38 231 LEU X CA 1
ATOM 1613 C C . LEU A 1 233 ? 42.523 15.697 25.503 1.00 49.77 231 LEU X C 1
ATOM 1614 O O . LEU A 1 233 ? 43.178 15.013 24.713 1.00 50.65 231 LEU X O 1
ATOM 1619 N N . ASN A 1 234 ? 42.890 15.944 26.761 1.00 49.52 232 ASN X N 1
ATOM 1620 C CA . ASN A 1 234 ? 44.108 15.402 27.344 1.00 46.46 232 ASN X CA 1
ATOM 1621 C C . ASN A 1 234 ? 44.032 15.234 28.873 1.00 48.42 232 ASN X C 1
ATOM 1622 O O . ASN A 1 234 ? 43.187 15.842 29.541 1.00 49.67 232 ASN X O 1
ATOM 1627 N N . THR A 1 235 ? 44.902 14.381 29.412 1.00 43.29 233 THR X N 1
ATOM 1628 C CA . THR A 1 235 ? 44.869 14.037 30.817 1.00 38.14 233 THR X CA 1
ATOM 1629 C C . THR A 1 235 ? 46.233 14.202 31.412 1.00 38.95 233 THR X C 1
ATOM 1630 O O . THR A 1 235 ? 47.226 14.244 30.695 1.00 39.71 233 THR X O 1
ATOM 1634 N N . ALA A 1 236 ? 46.270 14.281 32.739 1.00 38.88 234 ALA X N 1
ATOM 1635 C CA . ALA A 1 236 ? 47.515 14.367 33.488 1.00 41.79 234 ALA X CA 1
ATOM 1636 C C . ALA A 1 236 ? 47.281 13.709 34.834 1.00 45.36 234 ALA X C 1
ATOM 1637 O O . ALA A 1 236 ? 46.254 13.942 35.482 1.00 48.69 234 ALA X O 1
ATOM 1639 N N . TYR A 1 237 ? 48.215 12.861 35.234 1.00 44.90 235 TYR X N 1
ATOM 1640 C CA . TYR A 1 237 ? 48.094 12.125 36.478 1.00 43.17 235 TYR X CA 1
ATOM 1641 C C . TYR A 1 237 ? 49.442 12.160 37.103 1.00 44.55 235 TYR X C 1
ATOM 1642 O O . TYR A 1 237 ? 50.457 11.999 36.426 1.00 41.76 235 TYR X O 1
ATOM 1651 N N . SER A 1 238 ? 49.465 12.394 38.403 1.00 51.40 236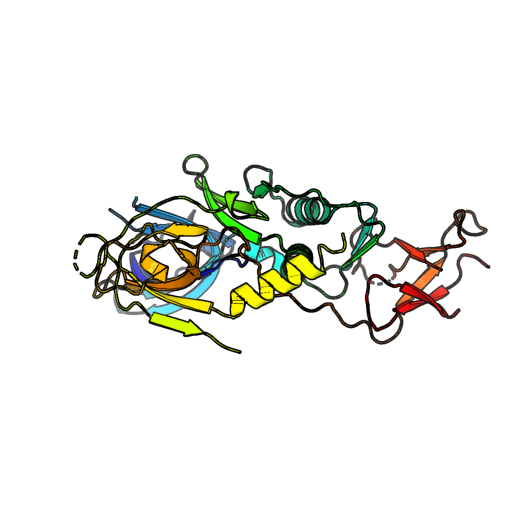 SER X N 1
ATOM 1652 C CA . SER A 1 238 ? 50.723 12.613 39.077 1.00 54.92 236 SER X CA 1
ATOM 1653 C C . SER A 1 238 ? 50.794 11.733 40.298 1.00 56.74 236 SER X C 1
ATOM 1654 O O . SER A 1 238 ? 49.826 11.050 40.639 1.00 60.49 236 SER X O 1
ATOM 1657 N N . VAL A 1 239 ? 51.944 11.772 40.957 1.00 59.56 237 VAL X N 1
ATOM 1658 C CA . VAL A 1 239 ? 52.210 10.976 42.146 1.00 59.73 23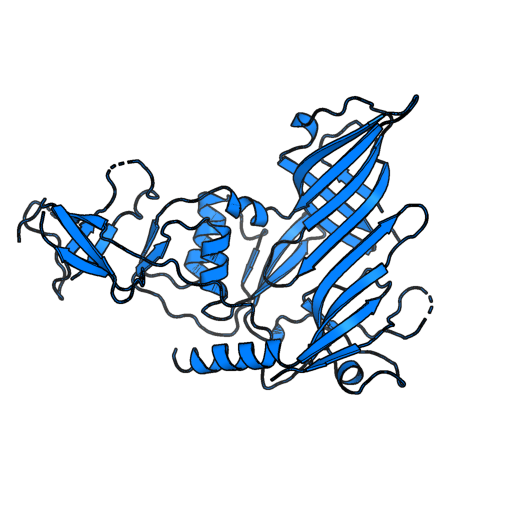7 VAL X CA 1
ATOM 1659 C C . VAL A 1 239 ? 53.232 11.705 43.027 1.00 61.69 237 VAL X C 1
ATOM 1660 O O . VAL A 1 239 ? 53.870 12.676 42.596 1.00 60.05 237 VAL X O 1
ATOM 1664 N N . SER A 1 294 ? 34.653 15.711 63.203 1.00 82.46 292 SER X N 1
ATOM 1665 C CA . SER A 1 294 ? 35.050 17.030 62.692 1.00 84.50 292 SER X CA 1
ATOM 1666 C C . SER A 1 294 ? 36.425 17.540 63.167 1.00 85.00 292 SER X C 1
ATOM 1667 O O . SER A 1 294 ? 36.530 18.715 63.546 1.00 82.20 292 SER X O 1
ATOM 1670 N N . GLY A 1 295 ? 37.481 16.715 63.131 1.00 85.56 293 GLY X N 1
ATOM 1671 C CA . GLY A 1 295 ? 37.470 15.352 62.604 1.00 84.73 293 GLY X CA 1
ATOM 1672 C C . GLY A 1 295 ? 38.820 14.876 62.091 1.00 85.06 293 GLY X C 1
ATOM 1673 O O . GLY A 1 295 ? 39.827 15.387 62.565 1.00 84.47 293 GLY X O 1
ATOM 1674 N N . ALA A 1 296 ? 38.914 13.896 61.173 1.00 82.94 294 ALA X N 1
ATOM 1675 C CA . ALA A 1 296 ? 37.904 12.879 60.721 1.00 82.69 294 ALA X CA 1
ATOM 1676 C C . ALA A 1 296 ? 37.547 12.633 59.226 1.00 83.08 294 ALA X C 1
ATOM 1677 O O . ALA A 1 296 ? 38.213 11.803 58.604 1.00 86.67 294 ALA X O 1
ATOM 1679 N N . PHE A 1 297 ? 36.602 13.329 58.585 1.00 78.67 295 PHE X N 1
ATOM 1680 C CA . PHE A 1 297 ? 36.465 14.790 58.389 1.00 76.19 295 PHE X CA 1
ATOM 1681 C C . PHE A 1 297 ? 37.630 15.603 57.875 1.00 74.14 295 PHE X C 1
ATOM 1682 O O . PHE A 1 297 ? 37.712 15.815 56.679 1.00 75.03 295 PHE X O 1
ATOM 1690 N N . TYR A 1 298 ? 38.474 16.124 58.754 1.00 71.32 296 TYR X N 1
ATOM 1691 C CA . TYR A 1 298 ? 39.625 16.882 58.291 1.00 69.57 296 TYR X CA 1
ATOM 1692 C C . TYR A 1 298 ? 40.567 15.978 57.498 1.00 71.60 296 TYR X C 1
ATOM 1693 O O . TYR A 1 298 ? 41.212 16.418 56.545 1.00 71.79 296 TYR X O 1
ATOM 1702 N N . ALA A 1 299 ? 40.618 14.709 57.896 1.00 71.93 297 ALA X N 1
ATOM 1703 C CA . ALA A 1 299 ? 41.357 13.695 57.168 1.00 72.36 297 ALA X CA 1
ATOM 1704 C C . ALA A 1 299 ? 40.626 13.334 55.868 1.00 70.56 297 ALA X C 1
ATOM 1705 O O . ALA A 1 299 ? 41.264 12.988 54.876 1.00 69.85 297 ALA X O 1
ATOM 1707 N N . ARG A 1 300 ? 39.295 13.424 55.884 1.00 66.78 298 ARG X N 1
ATOM 1708 C CA . ARG A 1 300 ? 38.481 13.112 54.717 1.00 65.50 298 ARG X CA 1
ATOM 1709 C C . ARG A 1 300 ? 38.593 14.210 53.664 1.00 67.37 298 ARG X C 1
ATOM 1710 O O . ARG A 1 300 ? 38.764 13.909 52.481 1.00 68.45 298 ARG X O 1
ATOM 1718 N N . ILE A 1 301 ? 38.502 15.466 54.110 1.00 64.13 299 ILE X N 1
ATOM 1719 C CA . ILE A 1 301 ? 38.682 16.638 53.259 1.00 60.86 299 ILE X CA 1
ATOM 1720 C C . ILE A 1 301 ? 40.083 16.633 52.642 1.00 65.71 299 ILE X C 1
ATOM 1721 O O . ILE A 1 301 ? 40.222 16.817 51.431 1.00 68.04 299 ILE X O 1
ATOM 1726 N N . ARG A 1 302 ? 41.111 16.375 53.453 1.00 67.81 300 ARG X N 1
ATOM 1727 C CA . ARG A 1 302 ? 42.493 16.424 52.958 1.00 71.94 300 ARG X CA 1
ATOM 1728 C C . ARG A 1 302 ? 42.831 15.283 51.985 1.00 70.75 300 ARG X C 1
ATOM 1729 O O . ARG A 1 302 ? 43.738 15.408 51.162 1.00 70.23 300 ARG X O 1
ATOM 1737 N N . HIS A 1 303 ? 42.078 14.191 52.061 1.00 68.07 301 HIS X N 1
ATOM 1738 C CA . HIS A 1 303 ? 42.253 13.097 51.131 1.00 68.33 301 HIS X CA 1
ATOM 1739 C C . HIS A 1 303 ? 41.602 13.414 49.785 1.00 66.88 301 HIS X C 1
ATOM 1740 O O . HIS A 1 303 ? 42.196 13.171 48.736 1.00 64.70 301 HIS X O 1
ATOM 1747 N N . GLU A 1 304 ? 40.381 13.947 49.831 1.00 65.23 302 GLU X N 1
ATOM 1748 C CA . GLU A 1 304 ? 39.669 14.397 48.640 1.00 64.44 302 GLU X CA 1
ATOM 1749 C C . GLU A 1 304 ? 40.451 15.477 47.876 1.00 65.83 302 GLU X C 1
ATOM 1750 O O . GLU A 1 304 ? 40.408 15.531 46.643 1.00 69.46 302 GLU X O 1
ATOM 1756 N N . ARG A 1 305 ? 41.177 16.317 48.610 1.00 64.09 303 ARG X N 1
ATOM 1757 C CA . ARG A 1 305 ? 42.029 17.341 48.016 1.00 64.44 303 ARG X CA 1
ATOM 1758 C C . ARG A 1 305 ? 43.227 16.718 47.296 1.00 65.60 303 ARG X C 1
ATOM 1759 O O . ARG A 1 305 ? 43.662 17.234 46.268 1.00 66.89 303 ARG X O 1
ATOM 1767 N N . TYR A 1 306 ? 43.751 15.613 47.836 1.00 69.01 304 TYR X N 1
ATOM 1768 C CA . TYR A 1 306 ? 44.848 14.868 47.193 1.00 67.82 304 TYR X CA 1
ATOM 1769 C C . TYR A 1 306 ? 44.382 14.208 45.904 1.00 63.18 304 TYR X C 1
ATOM 1770 O O . TYR A 1 306 ? 45.083 14.257 44.893 1.00 60.19 304 TYR X O 1
ATOM 1779 N N . LEU A 1 307 ? 43.188 13.621 45.951 1.00 59.01 305 LEU X N 1
ATOM 1780 C CA . LEU A 1 307 ? 42.536 13.044 44.781 1.00 56.66 305 LEU X CA 1
ATOM 1781 C C . LEU A 1 307 ? 42.244 14.109 43.702 1.00 60.75 305 LEU X C 1
ATOM 1782 O O . LEU A 1 307 ? 42.378 13.834 42.505 1.00 65.34 305 LEU X O 1
ATOM 1787 N N . ASN A 1 308 ? 41.884 15.319 44.136 1.00 59.26 306 ASN X N 1
ATOM 1788 C CA . ASN A 1 308 ? 41.673 16.448 43.236 1.00 57.78 306 ASN X CA 1
ATOM 1789 C C . ASN A 1 308 ? 42.890 16.765 42.369 1.00 57.79 306 ASN X C 1
ATOM 1790 O O . ASN A 1 308 ? 42.760 16.958 41.164 1.00 58.65 306 ASN X O 1
ATOM 1795 N N . GLU A 1 309 ? 44.072 16.795 42.966 1.00 57.01 307 GLU X N 1
ATOM 1796 C CA . GLU A 1 309 ? 45.261 17.184 42.214 1.00 59.24 307 GLU X CA 1
ATOM 1797 C C . GLU A 1 309 ? 46.015 15.994 41.615 1.00 57.69 307 GLU X C 1
ATOM 1798 O O . GLU A 1 309 ? 47.058 16.162 41.007 1.00 51.58 307 GLU X O 1
ATOM 1804 N N . GLN A 1 310 ? 45.461 14.797 41.787 1.00 60.64 308 GLN X N 1
ATOM 1805 C CA . GLN A 1 310 ? 46.049 13.563 41.281 1.00 59.63 308 GLN X CA 1
ATOM 1806 C C . GLN A 1 310 ? 45.655 13.316 39.824 1.00 59.75 308 GLN X C 1
ATOM 1807 O O . GLN A 1 310 ? 46.320 12.568 39.115 1.00 54.05 308 GLN X O 1
ATOM 1813 N N . ALA A 1 311 ? 44.551 13.921 39.394 1.00 58.49 309 ALA X N 1
ATOM 1814 C CA . ALA A 1 311 ? 44.027 13.679 38.062 1.00 54.57 309 ALA X CA 1
ATOM 1815 C C . ALA A 1 311 ? 43.509 14.957 37.428 1.00 56.59 309 ALA X C 1
ATOM 1816 O O . ALA A 1 311 ? 42.376 15.351 37.682 1.00 60.42 309 ALA X O 1
ATOM 1818 N N . ILE A 1 312 ? 44.319 15.599 36.591 1.00 55.85 310 ILE X N 1
ATOM 1819 C CA . ILE A 1 312 ? 43.839 16.775 35.862 1.00 57.69 310 ILE X CA 1
ATOM 1820 C C . ILE A 1 312 ? 43.392 16.451 34.418 1.00 58.11 310 ILE X C 1
ATOM 1821 O O . ILE A 1 312 ? 44.143 15.891 33.607 1.00 59.74 310 ILE X O 1
ATOM 1826 N N . LEU A 1 313 ? 42.152 16.806 34.117 1.00 52.79 311 LEU X N 1
ATOM 1827 C CA . LEU A 1 313 ? 41.610 16.629 32.795 1.00 49.67 311 LEU X CA 1
ATOM 1828 C C . LEU A 1 313 ? 41.571 17.976 32.082 1.00 51.75 311 LEU X C 1
ATOM 1829 O O . LEU A 1 313 ? 41.129 18.973 32.657 1.00 52.67 311 LEU X O 1
ATOM 1834 N N . LYS A 1 314 ? 42.059 18.016 30.843 1.00 49.50 312 LYS X N 1
ATOM 1835 C CA . LYS A 1 314 ? 42.029 19.243 30.062 1.00 46.50 312 LYS X CA 1
ATOM 1836 C C . LYS A 1 314 ? 41.384 19.089 28.685 1.00 49.86 312 LYS X C 1
ATOM 1837 O O . LYS A 1 314 ? 41.115 17.979 28.218 1.00 52.39 312 LYS X O 1
ATOM 1843 N N . GLY A 1 315 ? 41.133 20.212 28.033 1.00 49.06 313 GLY X N 1
ATOM 1844 C CA . GLY A 1 315 ? 40.484 20.191 26.738 1.00 52.45 313 GLY X CA 1
ATOM 1845 C C . GLY A 1 315 ? 40.220 21.570 26.166 1.00 53.61 313 GLY X C 1
ATOM 1846 O O . GLY A 1 315 ? 40.523 22.580 26.796 1.00 54.11 313 GLY X O 1
ATOM 1847 N N . GLN A 1 316 ? 39.657 21.599 24.958 1.00 51.91 314 GLN X N 1
ATOM 1848 C CA . GLN A 1 316 ? 39.321 22.846 24.277 1.00 46.82 314 GLN X CA 1
ATOM 1849 C C . GLN A 1 316 ? 37.898 22.815 23.779 1.00 44.61 314 GLN X C 1
ATOM 1850 O O . GLN A 1 316 ? 37.348 21.739 23.542 1.00 44.08 314 GLN X O 1
ATOM 1856 N N . SER A 1 317 ? 37.306 23.997 23.626 1.00 40.97 315 SER X N 1
ATOM 1857 C CA . SER A 1 317 ? 35.912 24.096 23.235 1.00 42.80 315 SER X CA 1
ATOM 1858 C C . SER A 1 317 ? 35.525 25.449 22.637 1.00 46.20 315 SER X C 1
ATOM 1859 O O . SER A 1 317 ? 36.262 26.447 22.763 1.00 42.18 315 SER X O 1
ATOM 1862 N N . THR A 1 318 ? 34.357 25.455 21.987 1.00 48.01 316 THR X N 1
ATOM 1863 C CA . THR A 1 318 ? 33.742 26.669 21.446 1.00 51.37 316 THR X CA 1
ATOM 1864 C C . THR A 1 318 ? 32.396 26.941 22.106 1.00 53.91 316 THR X C 1
ATOM 1865 O O . THR A 1 318 ? 31.750 27.943 21.797 1.00 56.56 316 THR X O 1
ATOM 1869 N N . SER A 1 319 ? 31.958 26.026 22.970 1.00 57.59 317 SER X N 1
ATOM 1870 C CA . SER A 1 319 ? 30.725 26.208 23.742 1.00 61.23 317 SER X CA 1
ATOM 1871 C C . SER A 1 319 ? 30.771 27.441 24.641 1.00 64.64 317 SER X C 1
ATOM 1872 O O . SER A 1 319 ? 31.690 27.616 25.417 1.00 68.45 317 SER X O 1
ATOM 1875 N N . SER A 1 320 ? 29.763 28.292 24.528 1.00 68.02 318 SER X N 1
ATOM 1876 C CA . SER A 1 320 ? 29.677 29.505 25.322 1.00 69.49 318 SER X CA 1
ATOM 1877 C C . SER A 1 320 ? 28.972 29.193 26.628 1.00 69.63 318 SER X C 1
ATOM 1878 O O . SER A 1 320 ? 28.901 30.033 27.528 1.00 67.54 318 SER X O 1
ATOM 1881 N N . LEU A 1 321 ? 28.417 27.990 26.700 1.00 69.39 319 LEU X N 1
ATOM 1882 C CA . LEU A 1 321 ? 27.743 27.517 27.887 1.00 71.84 319 LEU X CA 1
ATOM 1883 C C . LEU A 1 321 ? 28.726 26.927 28.906 1.00 73.11 319 LEU X C 1
ATOM 1884 O O . LEU A 1 321 ? 28.427 26.892 30.104 1.00 74.84 319 LEU X O 1
ATOM 1889 N N . LEU A 1 322 ? 29.892 26.484 28.426 1.00 70.91 320 LEU X N 1
ATOM 1890 C CA . LEU A 1 322 ? 30.873 25.776 29.254 1.00 67.93 320 LEU X CA 1
ATOM 1891 C C . LEU A 1 322 ? 31.527 26.685 30.301 1.00 65.26 320 LEU X C 1
ATOM 1892 O O . LEU A 1 322 ? 32.078 27.744 29.983 1.00 63.09 320 LEU X O 1
ATOM 1897 N N . MET A 1 323 ? 31.463 26.245 31.553 1.00 62.99 321 MET X N 1
ATOM 1898 C CA . MET A 1 323 ? 31.687 27.113 32.697 1.00 58.96 321 MET X CA 1
ATOM 1899 C C . MET A 1 323 ? 32.169 26.253 33.851 1.00 56.15 321 MET X C 1
ATOM 1900 O O . MET A 1 323 ? 31.826 25.076 33.912 1.00 57.67 321 MET X O 1
ATOM 1905 N N . PRO A 1 324 ? 32.959 26.833 34.773 1.00 53.97 322 PRO X N 1
ATOM 1906 C CA . PRO A 1 324 ? 33.225 26.181 36.046 1.00 52.42 322 PRO X CA 1
ATOM 1907 C C . PRO A 1 324 ? 31.950 25.887 36.845 1.00 54.86 322 PRO X C 1
ATOM 1908 O O . PRO A 1 324 ? 31.072 26.748 36.978 1.00 54.70 322 PRO X O 1
ATOM 1912 N N . GLY A 1 325 ? 31.857 24.667 37.359 1.00 56.35 323 GLY X N 1
ATOM 1913 C CA . GLY A 1 325 ? 30.681 24.235 38.091 1.00 55.45 323 GLY X CA 1
ATOM 1914 C C . GLY A 1 325 ? 29.849 23.248 37.303 1.00 56.53 323 GLY X C 1
ATOM 1915 O O . GLY A 1 325 ? 29.116 22.445 37.883 1.00 53.72 323 GLY X O 1
ATOM 1916 N N . LEU A 1 326 ? 29.948 23.317 35.979 1.00 59.01 324 LEU X N 1
ATOM 1917 C CA . LEU A 1 326 ? 29.209 22.404 35.107 1.00 61.95 324 LEU X CA 1
ATOM 1918 C C . LEU A 1 326 ? 29.795 21.006 35.089 1.00 61.12 324 LEU X C 1
ATOM 1919 O O . LEU A 1 326 ? 31.004 20.840 34.959 1.00 60.36 324 LEU X O 1
ATOM 1924 N N . GLU A 1 327 ? 28.930 20.007 35.240 1.00 64.37 325 GLU X N 1
ATOM 1925 C CA . GLU A 1 327 ? 29.293 18.625 34.949 1.00 68.67 325 GLU X CA 1
ATOM 1926 C C . GLU A 1 327 ? 28.906 18.341 33.512 1.00 69.55 325 GLU X C 1
ATOM 1927 O O . GLU A 1 327 ? 27.732 18.420 33.155 1.00 70.01 325 GLU X O 1
ATOM 1933 N N . ILE A 1 328 ? 29.884 18.033 32.672 1.00 70.18 326 ILE X N 1
ATOM 1934 C CA . ILE A 1 328 ? 29.577 17.690 31.290 1.00 72.99 326 ILE X CA 1
ATOM 1935 C C . ILE A 1 328 ? 30.046 16.289 30.934 1.00 74.82 326 ILE X C 1
ATOM 1936 O O . ILE A 1 328 ? 30.855 15.695 31.643 1.00 76.08 326 ILE X O 1
ATOM 1941 N N . LYS A 1 329 ? 29.513 15.752 29.840 1.00 78.31 327 LYS X N 1
ATOM 1942 C CA . LYS A 1 329 ? 30.042 14.511 29.272 1.00 78.87 327 LYS X CA 1
ATOM 1943 C C . LYS A 1 329 ? 30.332 14.683 27.794 1.00 77.79 327 LYS X C 1
ATOM 1944 O O . LYS A 1 329 ? 29.899 15.657 27.181 1.00 76.90 327 LYS X O 1
ATOM 1950 N N . VAL A 1 330 ? 31.106 13.757 27.242 1.00 78.52 328 VAL X N 1
ATOM 1951 C CA . VAL A 1 330 ? 31.546 13.838 25.851 1.00 81.77 328 VAL X CA 1
ATOM 1952 C C . VAL A 1 330 ? 30.983 12.670 25.024 1.00 84.34 328 VAL X C 1
ATOM 1953 O O . VAL A 1 330 ? 31.010 11.525 25.475 1.00 85.02 328 VAL X O 1
ATOM 1957 N N . GLN A 1 331 ? 30.467 12.977 23.828 1.00 88.52 329 GLN X N 1
ATOM 1958 C CA . GLN A 1 331 ? 29.973 11.972 22.871 1.00 90.92 329 GLN X CA 1
ATOM 1959 C C . GLN A 1 331 ? 31.056 10.996 22.378 1.00 92.08 329 GLN X C 1
ATOM 1960 O O . GLN A 1 331 ? 30.913 9.777 22.515 1.00 90.43 329 GLN X O 1
ATOM 1966 N N . GLY A 1 332 ? 32.128 11.533 21.801 1.00 93.15 330 GLY X N 1
ATOM 1967 C CA . GLY A 1 332 ? 33.308 10.726 21.477 1.00 98.18 330 GLY X CA 1
ATOM 1968 C C . GLY A 1 332 ? 33.324 10.108 20.089 1.00 101.03 330 GLY X C 1
ATOM 1969 O O . GLY A 1 332 ? 33.124 10.800 19.089 1.00 103.74 330 GLY X O 1
ATOM 1970 N N . ASP A 1 333 ? 33.6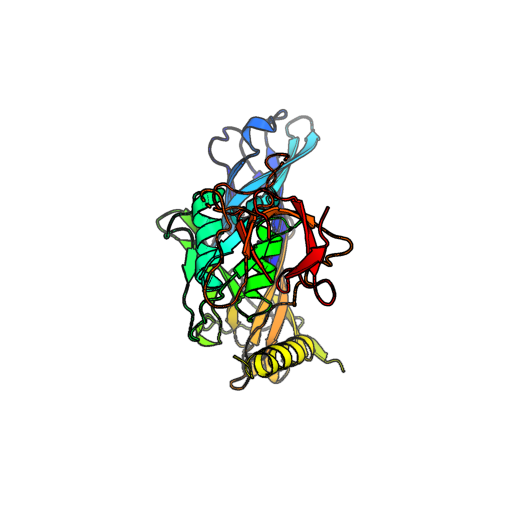04 8.809 20.017 1.00 101.31 331 ASP X N 1
ATOM 1971 C CA . ASP A 1 333 ? 34.013 8.031 21.179 1.00 102.32 331 ASP X CA 1
ATOM 1972 C C . ASP A 1 333 ? 35.486 7.665 21.050 1.00 101.49 331 ASP X C 1
ATOM 1973 O O . ASP A 1 333 ? 35.939 6.638 21.562 1.00 99.41 331 ASP X O 1
ATOM 1978 N N . ASP A 1 334 ? 36.222 8.530 20.353 1.00 101.60 332 ASP X N 1
ATOM 1979 C CA . ASP A 1 334 ? 37.678 8.450 20.263 1.00 102.14 332 ASP X CA 1
ATOM 1980 C C . ASP A 1 334 ? 38.289 9.208 21.452 1.00 99.96 332 ASP X C 1
ATOM 1981 O O . ASP A 1 334 ? 39.510 9.308 21.595 1.00 98.74 332 ASP X O 1
ATOM 1986 N N . ALA A 1 335 ? 37.405 9.743 22.294 1.00 98.16 333 ALA X N 1
ATOM 1987 C CA . ALA A 1 335 ? 37.749 10.437 23.525 1.00 93.24 333 ALA X CA 1
ATOM 1988 C C . ALA A 1 335 ? 38.019 9.420 24.622 1.00 89.50 333 ALA X C 1
ATOM 1989 O O . ALA A 1 335 ? 37.299 8.423 24.715 1.00 88.40 333 ALA X O 1
ATOM 1991 N N . PRO A 1 336 ? 39.055 9.671 25.458 1.00 87.12 334 PRO X N 1
ATOM 1992 C CA . PRO A 1 336 ? 39.392 8.856 26.633 1.00 84.70 334 PRO X CA 1
ATOM 1993 C C . PRO A 1 336 ? 38.218 8.575 27.579 1.00 83.57 334 PRO X C 1
ATOM 1994 O O . PRO A 1 336 ? 37.243 9.334 27.610 1.00 82.42 334 PRO X O 1
ATOM 1998 N N . ALA A 1 337 ? 38.340 7.479 28.330 1.00 83.50 335 ALA X N 1
ATOM 1999 C CA . ALA A 1 337 ? 37.247 6.891 29.114 1.00 80.98 335 ALA X CA 1
ATOM 2000 C C . ALA A 1 337 ? 36.614 7.832 30.134 1.00 79.50 335 ALA X C 1
ATOM 2001 O O . ALA A 1 337 ? 35.391 7.835 30.278 1.00 81.51 335 ALA X O 1
ATOM 2003 N N . VAL A 1 338 ? 37.448 8.634 30.804 1.00 74.75 336 VAL X N 1
ATOM 2004 C CA . VAL A 1 338 ? 37.006 9.580 31.837 1.00 71.42 336 VAL X CA 1
ATOM 2005 C C . VAL A 1 338 ? 36.029 10.622 31.320 1.00 69.88 336 VAL X C 1
ATOM 2006 O O . VAL A 1 338 ? 35.056 10.951 31.999 1.00 68.69 336 VAL X O 1
ATOM 2010 N N . PHE A 1 339 ? 36.282 11.115 30.109 1.00 68.19 337 PHE X N 1
ATOM 2011 C CA . PHE A 1 339 ? 35.436 12.128 29.481 1.00 67.92 337 PHE X CA 1
ATOM 2012 C C . PHE A 1 339 ? 34.072 11.580 29.065 1.00 72.97 337 PHE X C 1
ATOM 2013 O O . PHE A 1 339 ? 33.121 12.342 28.879 1.00 73.16 337 PHE X O 1
ATOM 2021 N N . ARG A 1 340 ? 33.982 10.265 28.895 1.00 78.46 338 ARG X N 1
ATOM 2022 C CA . ARG A 1 340 ? 32.703 9.642 28.591 1.00 83.66 338 ARG X CA 1
ATOM 2023 C C . ARG A 1 340 ? 31.889 9.416 29.868 1.00 83.08 338 ARG X C 1
ATOM 2024 O O . ARG A 1 340 ? 30.657 9.492 29.831 1.00 81.15 338 ARG X O 1
ATOM 2032 N N . LYS A 1 341 ? 32.582 9.169 30.988 1.00 84.08 339 LYS X N 1
ATOM 2033 C CA . LYS A 1 341 ? 31.939 9.026 32.311 1.00 83.02 339 LYS X CA 1
ATOM 2034 C C . LYS A 1 341 ? 31.269 10.317 32.778 1.00 80.38 339 LYS X C 1
ATOM 2035 O O . LYS A 1 341 ? 30.199 10.284 33.378 1.00 81.97 339 LYS X O 1
ATOM 2041 N N . GLY A 1 342 ? 31.907 11.450 32.506 1.00 76.50 340 GLY X N 1
ATOM 2042 C CA . GLY A 1 342 ? 31.446 12.740 33.019 1.00 72.33 340 GLY X CA 1
ATOM 2043 C C . GLY A 1 342 ? 32.570 13.454 33.750 1.00 68.01 340 GLY X C 1
ATOM 2044 O O . GLY A 1 342 ? 33.296 12.851 34.543 1.00 69.31 340 GLY X O 1
ATOM 2045 N N . VAL A 1 343 ? 32.761 14.731 33.451 1.00 62.62 341 VAL X N 1
ATOM 2046 C CA . VAL A 1 343 ? 33.827 15.494 34.091 1.00 59.24 341 VAL X CA 1
ATOM 2047 C C . VAL A 1 343 ? 33.284 16.785 34.662 1.00 55.53 341 VAL X C 1
ATOM 2048 O O . VAL A 1 343 ? 32.319 17.343 34.141 1.00 55.21 341 VAL X O 1
ATOM 2052 N N . LEU A 1 344 ? 33.886 17.243 35.754 1.00 53.64 342 LEU X N 1
ATOM 2053 C CA . LEU A 1 344 ? 33.447 18.475 36.397 1.00 49.92 342 LEU X CA 1
ATOM 2054 C C . LEU A 1 344 ? 34.437 19.543 36.035 1.00 47.54 342 LEU X C 1
ATOM 2055 O O . LEU A 1 344 ? 35.622 19.396 36.309 1.00 47.87 342 LEU X O 1
ATOM 2060 N N . ILE A 1 345 ? 33.943 20.616 35.432 1.00 46.16 343 ILE X N 1
ATOM 2061 C CA . ILE A 1 345 ? 34.790 21.720 35.025 1.00 47.24 343 ILE X CA 1
ATOM 2062 C C . ILE A 1 345 ? 35.188 22.534 36.236 1.00 46.71 343 ILE X C 1
ATOM 2063 O O . ILE A 1 345 ? 34.326 23.069 36.933 1.00 42.65 343 ILE X O 1
ATOM 2068 N N . THR A 1 346 ? 36.496 22.619 36.469 1.00 45.75 344 THR X N 1
ATOM 2069 C CA . THR A 1 346 ? 37.040 23.404 37.560 1.00 45.16 344 THR X CA 1
ATOM 2070 C C . THR A 1 346 ? 37.527 24.768 37.104 1.00 48.27 344 THR X C 1
ATOM 2071 O O . THR A 1 346 ? 37.643 25.674 37.921 1.00 52.24 344 THR X O 1
ATOM 2075 N N . GLY A 1 347 ? 37.836 24.919 35.817 1.00 45.47 345 GLY X N 1
ATOM 2076 C CA . GLY A 1 347 ? 38.418 26.164 35.331 1.00 42.69 345 GLY X CA 1
ATOM 2077 C C . GLY A 1 347 ? 38.323 26.311 33.824 1.00 45.59 345 GLY X C 1
ATOM 2078 O O . GLY A 1 347 ? 38.282 25.311 33.123 1.00 46.23 345 GLY X O 1
ATOM 2079 N N . VAL A 1 348 ? 38.229 27.553 33.332 1.00 43.20 346 VAL X N 1
ATOM 2080 C CA . VAL A 1 348 ? 38.327 27.857 31.902 1.00 40.90 346 VAL X CA 1
ATOM 2081 C C . VAL A 1 348 ? 39.202 29.090 31.636 1.00 43.44 346 VAL X C 1
ATOM 2082 O O . VAL A 1 348 ? 39.197 30.050 32.404 1.00 45.71 346 VAL X O 1
ATOM 2086 N N . THR A 1 349 ? 39.982 29.051 30.562 1.00 43.81 347 THR X N 1
ATOM 2087 C CA . THR A 1 349 ? 40.624 30.257 30.028 1.00 45.83 347 THR X CA 1
ATOM 2088 C C . THR A 1 349 ? 39.903 30.570 28.713 1.00 46.81 347 THR X C 1
ATOM 2089 O O . THR A 1 349 ? 39.443 29.678 28.034 1.00 44.33 347 THR X O 1
ATOM 2093 N N . THR A 1 350 ? 39.773 31.835 28.361 1.00 47.93 348 THR X N 1
ATOM 2094 C CA . THR A 1 350 ? 38.688 32.221 27.481 1.00 47.92 348 THR X CA 1
ATOM 2095 C C . THR A 1 350 ? 39.145 33.365 26.583 1.00 48.35 348 THR X C 1
ATOM 2096 O O . THR A 1 350 ? 39.866 34.250 27.040 1.00 50.62 348 THR X O 1
ATOM 2100 N N . SER A 1 351 ? 38.784 33.319 25.298 1.00 48.97 349 SER X N 1
ATOM 2101 C CA . SER A 1 351 ? 39.282 34.323 24.330 1.00 50.45 349 SER X CA 1
ATOM 2102 C C . SER A 1 351 ? 38.432 34.551 23.063 1.00 50.53 349 SER X C 1
ATOM 2103 O O . SER A 1 351 ? 37.673 33.676 22.638 1.00 49.77 349 SER X O 1
ATOM 2106 N N . ALA A 1 352 ? 38.581 35.740 22.483 1.00 49.97 350 ALA X N 1
ATOM 2107 C CA . ALA A 1 352 ? 38.099 36.058 21.142 1.00 52.65 350 ALA X CA 1
ATOM 2108 C C . ALA A 1 352 ? 38.727 37.341 20.673 1.00 55.37 350 ALA X C 1
ATOM 2109 O O . ALA A 1 352 ? 39.429 38.032 21.436 1.00 57.39 350 ALA X O 1
ATOM 2111 N N . ALA A 1 353 ? 38.472 37.641 19.403 1.00 53.77 351 ALA X N 1
ATOM 2112 C CA . ALA A 1 353 ? 38.840 38.913 18.799 1.00 55.84 351 ALA X CA 1
ATOM 2113 C C . ALA A 1 353 ? 37.907 39.059 17.628 1.00 59.52 351 ALA X C 1
ATOM 2114 O O . ALA A 1 353 ? 37.232 38.093 17.254 1.00 63.95 351 ALA X O 1
ATOM 2116 N N . ARG A 1 354 ? 37.847 40.260 17.060 1.00 61.74 352 ARG X N 1
ATOM 2117 C CA . ARG A 1 354 ? 37.031 40.514 15.873 1.00 63.20 352 ARG X CA 1
ATOM 2118 C C . ARG A 1 354 ? 37.423 39.639 14.664 1.00 65.74 352 ARG X C 1
ATOM 2119 O O . ARG A 1 354 ? 36.569 39.279 13.861 1.00 64.13 352 ARG X O 1
ATOM 2127 N N . ASP A 1 355 ? 38.706 39.281 14.568 1.00 67.99 353 ASP X N 1
ATOM 2128 C CA . ASP A 1 355 ? 39.202 38.387 13.529 1.00 70.41 353 ASP X CA 1
ATOM 2129 C C . ASP A 1 355 ? 39.504 36.959 13.985 1.00 72.03 353 ASP X C 1
ATOM 2130 O O . ASP A 1 355 ? 40.316 36.285 13.356 1.00 73.63 353 ASP X O 1
ATOM 2135 N N . ARG A 1 356 ? 38.881 36.481 15.059 1.00 74.49 354 ARG X N 1
ATOM 2136 C CA . ARG A 1 356 ? 39.241 35.148 15.578 1.00 75.75 354 ARG X CA 1
ATOM 2137 C C . ARG A 1 356 ? 38.084 34.392 16.204 1.00 74.66 354 ARG X C 1
ATOM 2138 O O . ARG A 1 356 ? 37.858 33.218 15.914 1.00 77.50 354 ARG X O 1
ATOM 2146 N N . SER A 1 357 ? 37.378 35.079 17.082 1.00 75.01 355 SER X N 1
ATOM 2147 C CA . SER A 1 357 ? 36.248 34.528 17.837 1.00 76.87 355 SER X CA 1
ATOM 2148 C C . SER A 1 357 ? 36.499 33.311 18.752 1.00 73.44 355 SER X C 1
ATOM 2149 O O . SER A 1 357 ? 37.624 32.821 18.907 1.00 67.70 355 SER X O 1
ATOM 2152 N N . TYR A 1 358 ? 35.402 32.830 19.324 1.00 69.75 356 TYR X N 1
ATOM 2153 C CA . TYR A 1 358 ? 35.412 32.245 20.649 1.00 68.72 356 TYR X CA 1
ATOM 2154 C C . TYR A 1 358 ? 35.979 30.848 20.792 1.00 69.71 356 TYR X C 1
ATOM 2155 O O . TYR A 1 358 ? 35.521 29.895 20.163 1.00 69.47 356 TYR X O 1
ATOM 2164 N N . GLU A 1 359 ? 36.972 30.746 21.668 1.00 71.32 357 GLU X N 1
ATOM 2165 C CA . GLU A 1 359 ? 37.624 29.488 21.983 1.00 69.15 357 GLU X CA 1
ATOM 2166 C C . GLU A 1 359 ? 37.964 29.489 23.468 1.00 64.34 357 GLU X C 1
ATOM 2167 O O . GLU A 1 359 ? 38.359 30.524 24.014 1.00 59.55 357 GLU X O 1
ATOM 2173 N N . LEU A 1 360 ? 37.812 28.343 24.124 1.00 60.98 358 LEU X N 1
ATOM 2174 C CA . LEU A 1 360 ? 38.261 28.216 25.511 1.00 57.31 358 LEU X CA 1
ATOM 2175 C C . LEU A 1 360 ? 39.048 26.950 25.784 1.00 56.24 358 LEU X C 1
ATOM 2176 O O . LEU A 1 360 ? 38.735 25.911 25.228 1.00 59.25 358 LEU X O 1
ATOM 2181 N N . THR A 1 361 ? 40.067 27.028 26.632 1.00 52.57 359 THR X N 1
ATOM 2182 C CA . THR A 1 361 ? 40.685 25.822 27.175 1.00 50.85 359 THR X CA 1
ATOM 2183 C C . THR A 1 361 ? 40.079 25.586 28.571 1.00 51.50 359 THR X C 1
ATOM 2184 O O . THR A 1 361 ? 39.861 26.542 29.311 1.00 47.53 359 THR X O 1
ATOM 2188 N N . PHE A 1 362 ? 39.784 24.337 28.928 1.00 48.22 360 PHE X N 1
ATOM 2189 C CA . PHE A 1 362 ? 39.273 24.065 30.260 1.00 46.38 360 PHE X CA 1
ATOM 2190 C C . PHE A 1 362 ? 40.129 23.101 31.073 1.00 48.89 360 PHE X C 1
ATOM 2191 O O . PHE A 1 362 ? 40.746 22.219 30.513 1.00 49.92 360 PHE X O 1
ATOM 2199 N N . THR A 1 363 ? 40.158 23.262 32.392 1.00 48.09 361 THR X N 1
ATOM 2200 C CA . THR A 1 363 ? 40.699 22.214 33.271 1.00 45.75 361 THR X CA 1
ATOM 2201 C C . THR A 1 363 ? 39.491 21.549 33.900 1.00 42.63 361 THR X C 1
ATOM 2202 O O . THR A 1 363 ? 38.410 22.138 33.914 1.00 41.69 361 THR X O 1
ATOM 2206 N N . ALA A 1 364 ? 39.660 20.326 34.394 1.00 41.65 362 ALA X N 1
ATOM 2207 C CA . ALA A 1 364 ? 38.533 19.551 34.904 1.00 40.47 362 ALA X CA 1
ATOM 2208 C C . ALA A 1 364 ? 38.979 18.384 35.788 1.00 42.47 362 ALA X C 1
ATOM 2209 O O . ALA A 1 364 ? 40.167 18.039 35.846 1.00 41.26 362 ALA X O 1
ATOM 2211 N N . ILE A 1 365 ? 38.026 17.778 36.487 1.00 39.34 363 ILE X N 1
ATOM 2212 C CA . ILE A 1 365 ? 38.321 16.584 37.283 1.00 44.25 363 ILE X CA 1
ATOM 2213 C C . ILE A 1 365 ? 37.214 15.585 36.963 1.00 45.73 363 ILE X C 1
ATOM 2214 O O . ILE A 1 365 ? 36.123 16.001 36.568 1.00 47.05 363 ILE X O 1
ATOM 2219 N N . PRO A 1 366 ? 37.495 14.273 37.089 1.00 49.15 364 PRO X N 1
ATOM 2220 C CA . PRO A 1 366 ? 36.460 13.275 36.830 1.00 52.95 364 PRO X CA 1
ATOM 2221 C C . PRO A 1 366 ? 35.313 13.389 37.809 1.00 60.21 364 PRO X C 1
ATOM 2222 O O . PRO A 1 366 ? 35.530 13.808 38.948 1.00 63.33 364 PRO X O 1
ATOM 2226 N N . TYR A 1 367 ? 34.105 13.039 37.367 1.00 63.90 365 TYR X N 1
ATOM 2227 C CA . TYR A 1 367 ? 33.014 12.780 38.288 1.00 68.29 365 TYR X CA 1
ATOM 2228 C C . TYR A 1 367 ? 33.349 11.501 39.057 1.00 70.64 365 TYR X C 1
ATOM 2229 O O . TYR A 1 367 ? 33.942 10.565 38.510 1.00 71.57 365 TYR X O 1
ATOM 2238 N N . SER A 1 368 ? 32.988 11.478 40.332 1.00 71.89 366 SER X N 1
ATOM 2239 C CA . SER A 1 368 ? 33.184 10.306 41.171 1.00 77.24 366 SER X CA 1
ATOM 2240 C C . SER A 1 368 ? 32.136 10.367 42.253 1.00 78.96 366 SER X C 1
ATOM 2241 O O . SER A 1 368 ? 31.612 11.439 42.546 1.00 78.73 366 SER X O 1
ATOM 2244 N N . GLU A 1 369 ? 31.806 9.224 42.836 1.00 82.76 367 GLU X N 1
ATOM 2245 C CA . GLU A 1 369 ? 30.839 9.221 43.928 1.00 87.75 367 GLU X CA 1
ATOM 2246 C C . GLU A 1 369 ? 31.538 9.104 45.265 1.00 86.47 367 GLU X C 1
ATOM 2247 O O . GLU A 1 369 ? 30.913 9.255 46.308 1.00 87.38 367 GLU X O 1
ATOM 2253 N N . ARG A 1 370 ? 32.838 8.845 45.239 1.00 86.52 368 ARG X N 1
ATOM 2254 C CA . ARG A 1 370 ? 33.567 8.721 46.489 1.00 88.53 368 ARG X CA 1
ATOM 2255 C C . ARG A 1 370 ? 34.557 9.847 46.785 1.00 86.98 368 ARG X C 1
ATOM 2256 O O . ARG A 1 370 ? 35.310 9.761 47.752 1.00 88.30 368 ARG X O 1
ATOM 2264 N N . TYR A 1 371 ? 34.553 10.888 45.949 1.00 83.42 369 TYR X N 1
ATOM 2265 C CA . TYR A 1 371 ? 35.115 12.200 46.312 1.00 80.43 369 TYR X CA 1
ATOM 2266 C C . TYR A 1 371 ? 34.484 13.338 45.523 1.00 77.45 369 TYR X C 1
ATOM 2267 O O . TYR A 1 371 ? 33.786 13.093 44.546 1.00 78.47 369 TYR X O 1
ATOM 2276 N N . GLY A 1 372 ? 34.724 14.575 45.965 1.00 72.05 370 GLY X N 1
ATOM 2277 C CA . GLY A 1 372 ? 34.179 15.776 45.317 1.00 61.67 370 GLY X CA 1
ATOM 2278 C C . GLY A 1 372 ? 35.243 16.838 45.092 1.00 57.74 370 GLY X C 1
ATOM 2279 O O . GLY A 1 372 ? 36.420 16.617 45.402 1.00 53.68 370 GLY X O 1
ATOM 2280 N N . TYR A 1 373 ? 34.844 17.986 44.539 1.00 55.93 371 TYR X N 1
ATOM 2281 C CA . TYR A 1 373 ? 35.793 19.080 44.319 1.00 53.09 371 TYR X CA 1
ATOM 2282 C C . TYR A 1 373 ? 36.183 19.698 45.653 1.00 53.12 371 TYR X C 1
ATOM 2283 O O . TYR A 1 373 ? 35.343 19.826 46.539 1.00 56.38 371 TYR X O 1
ATOM 2292 N N . ARG A 1 374 ? 37.460 20.055 45.787 1.00 49.72 372 ARG X N 1
ATOM 2293 C CA . ARG A 1 374 ? 37.993 20.723 46.963 1.00 50.63 372 ARG X CA 1
ATOM 2294 C C . ARG A 1 374 ? 39.043 21.721 46.486 1.00 49.33 372 ARG X C 1
ATOM 2295 O O . ARG A 1 374 ? 39.908 21.362 45.689 1.00 56.39 372 ARG X O 1
ATOM 2303 N N . PRO A 1 375 ? 38.987 22.971 46.972 1.00 45.44 373 PRO X N 1
ATOM 2304 C CA . PRO A 1 375 ? 39.946 23.988 46.559 1.00 43.07 373 PRO X CA 1
ATOM 2305 C C . PRO A 1 375 ? 41.297 23.807 47.213 1.00 45.16 373 PRO X C 1
ATOM 2306 O O . PRO A 1 375 ? 41.419 23.074 48.192 1.00 45.12 373 PRO X O 1
ATOM 2310 N N . ALA A 1 376 ? 42.301 24.484 46.671 1.00 46.31 374 ALA X N 1
ATOM 2311 C CA . ALA A 1 376 ? 43.609 24.513 47.282 1.00 48.76 374 ALA X CA 1
ATOM 2312 C C . ALA A 1 376 ? 43.546 25.179 48.665 1.00 53.51 374 ALA X C 1
ATOM 2313 O O . ALA A 1 376 ? 42.826 26.160 48.889 1.00 55.27 374 ALA X O 1
ATOM 2315 N N . LEU A 1 377 ? 44.308 24.598 49.579 1.00 56.18 375 LEU X N 1
ATOM 2316 C CA . LEU A 1 377 ? 44.427 25.018 50.950 1.00 52.64 375 LEU X CA 1
ATOM 2317 C C . LEU A 1 377 ? 45.251 26.308 50.982 1.00 53.01 375 LEU X C 1
ATOM 2318 O O . LEU A 1 377 ? 46.405 26.298 50.573 1.00 51.27 375 LEU X O 1
ATOM 2323 N N . ILE A 1 378 ? 44.654 27.415 51.430 1.00 50.14 376 ILE X N 1
ATOM 2324 C CA . ILE A 1 378 ? 45.396 28.659 51.628 1.00 50.56 376 ILE X CA 1
ATOM 2325 C C . ILE A 1 378 ? 46.084 28.582 52.990 1.00 55.88 376 ILE X C 1
ATOM 2326 O O . ILE A 1 378 ? 45.426 28.365 54.009 1.00 60.95 376 ILE X O 1
ATOM 2331 N N . PRO A 1 379 ? 47.415 28.740 53.016 1.00 55.86 377 PRO X N 1
ATOM 2332 C CA . PRO A 1 379 ? 48.198 28.618 54.252 1.00 53.34 377 PRO X CA 1
ATOM 2333 C C . PRO A 1 379 ? 47.787 29.611 55.335 1.00 53.66 377 PRO X C 1
ATOM 2334 O O . PRO A 1 379 ? 47.370 30.736 55.031 1.00 50.72 377 PRO X O 1
ATOM 2338 N N . ARG A 1 380 ? 47.900 29.181 56.591 1.00 56.92 378 ARG X N 1
ATOM 2339 C CA . ARG A 1 380 ? 47.586 30.021 57.742 1.00 52.72 378 ARG X CA 1
ATOM 2340 C C . ARG A 1 380 ? 48.642 31.096 57.921 1.00 48.91 378 ARG X C 1
ATOM 2341 O O . ARG A 1 380 ? 49.800 30.877 57.594 1.00 48.01 378 ARG X O 1
ATOM 2349 N N . PRO A 1 381 ? 48.250 32.272 58.416 1.00 47.99 379 PRO X N 1
ATOM 2350 C CA . PRO A 1 381 ? 49.297 33.245 58.706 1.00 48.73 379 PRO X CA 1
ATOM 2351 C C . PRO A 1 381 ? 50.187 32.773 59.876 1.00 52.34 379 PRO X C 1
ATOM 2352 O O . PRO A 1 381 ? 49.726 32.051 60.784 1.00 48.59 379 PRO X O 1
ATOM 2356 N N . VAL A 1 382 ? 51.463 33.134 59.815 1.00 49.71 380 VAL X N 1
ATOM 2357 C CA . VAL A 1 382 ? 52.422 32.621 60.768 1.00 50.14 380 VAL X CA 1
ATOM 2358 C C . VAL A 1 382 ? 52.640 33.691 61.829 1.00 51.75 380 VAL X C 1
ATOM 2359 O O . VAL A 1 382 ? 53.068 34.815 61.513 1.00 49.26 380 VAL X O 1
ATOM 2363 N N . MET A 1 383 ? 52.276 33.360 63.072 1.00 49.41 381 MET X N 1
ATOM 2364 C CA . MET A 1 383 ? 52.338 34.331 64.160 1.00 51.01 381 MET X CA 1
ATOM 2365 C C . MET A 1 383 ? 53.669 34.210 64.876 1.00 53.73 381 MET X C 1
ATOM 2366 O O . MET A 1 383 ? 53.853 33.343 65.735 1.00 57.62 381 MET X O 1
ATOM 2371 N N . ALA A 1 384 ? 54.604 35.062 64.473 1.00 52.68 382 ALA X N 1
ATOM 2372 C CA . ALA A 1 384 ? 55.902 35.159 65.101 1.00 52.48 382 ALA X CA 1
ATOM 2373 C C . ALA A 1 384 ? 55.803 36.307 66.067 1.00 52.16 382 ALA X C 1
ATOM 2374 O O . ALA A 1 384 ? 54.999 37.225 65.878 1.00 58.09 382 ALA X O 1
ATOM 2376 N N . GLY A 1 385 ? 56.618 36.275 67.102 1.00 51.06 383 GLY X N 1
ATOM 2377 C CA . GLY A 1 385 ? 56.538 37.316 68.114 1.00 56.01 383 GLY X CA 1
ATOM 2378 C C . GLY A 1 385 ? 55.227 37.318 68.885 1.00 56.40 383 GLY X C 1
ATOM 2379 O O . GLY A 1 385 ? 54.410 36.393 68.799 1.00 57.74 383 GLY X O 1
ATOM 2380 N N . THR A 1 386 ? 55.010 38.398 69.609 1.00 56.00 384 THR X N 1
ATOM 2381 C CA . THR A 1 386 ? 53.978 38.430 70.609 1.00 51.88 384 THR X CA 1
ATOM 2382 C C . THR A 1 386 ? 53.033 39.614 70.391 1.00 51.16 384 THR X C 1
ATOM 2383 O O . THR A 1 386 ? 53.421 40.635 69.817 1.00 49.81 384 THR X O 1
ATOM 2387 N N . LEU A 1 387 ? 51.780 39.481 70.808 1.00 49.75 385 LEU X N 1
ATOM 2388 C CA . LEU A 1 387 ? 50.863 40.627 70.713 1.00 49.64 385 LEU X CA 1
ATOM 2389 C C . LEU A 1 387 ? 50.588 41.224 72.088 1.00 49.45 385 LEU X C 1
ATOM 2390 O O . LEU A 1 387 ? 50.292 40.492 73.037 1.00 50.86 385 LEU X O 1
ATOM 2395 N N . PRO A 1 388 ? 50.692 42.551 72.202 1.00 48.92 386 PRO X N 1
ATOM 2396 C CA . PRO A 1 388 ? 50.334 43.192 73.460 1.00 49.60 386 PRO X CA 1
ATOM 2397 C C . PRO A 1 388 ? 48.821 43.181 73.658 1.00 52.33 386 PRO X C 1
ATOM 2398 O O . PRO A 1 388 ? 48.063 43.316 72.692 1.00 53.56 386 PRO X O 1
ATOM 2402 N N . ALA A 1 389 ? 48.383 42.978 74.895 1.00 51.10 387 ALA X N 1
ATOM 2403 C CA . ALA A 1 389 ? 46.973 43.100 75.199 1.00 53.45 387 ALA X CA 1
ATOM 2404 C C . ALA A 1 389 ? 46.775 43.737 76.565 1.00 58.05 387 ALA X C 1
ATOM 2405 O O . ALA A 1 389 ? 47.702 43.786 77.370 1.00 58.63 387 ALA X O 1
ATOM 2407 N N . ARG A 1 390 ? 45.567 44.233 76.810 1.00 61.53 388 ARG X N 1
ATOM 2408 C CA . ARG A 1 390 ? 45.186 44.741 78.118 1.00 62.09 388 ARG X CA 1
ATOM 2409 C C . ARG A 1 390 ? 44.122 43.851 78.701 1.00 59.56 388 ARG X C 1
ATOM 2410 O O . ARG A 1 390 ? 43.116 43.601 78.043 1.00 51.74 388 ARG X O 1
ATOM 2418 N N . VAL A 1 391 ? 44.340 43.384 79.934 1.00 64.22 389 VAL X N 1
ATOM 2419 C CA . VAL A 1 391 ? 43.312 42.632 80.670 1.00 65.67 389 VAL X CA 1
ATOM 2420 C C . VAL A 1 391 ? 42.161 43.568 81.033 1.00 68.30 389 VAL X C 1
ATOM 2421 O O . VAL A 1 391 ? 42.386 44.670 81.523 1.00 67.28 389 VAL X O 1
ATOM 2425 N N . THR A 1 392 ? 40.936 43.149 80.720 1.00 73.36 390 THR X N 1
ATOM 2426 C CA . THR A 1 392 ? 39.743 43.945 81.005 1.00 77.00 390 THR X CA 1
ATOM 2427 C C . THR A 1 392 ? 38.967 43.381 82.195 1.00 80.44 390 THR X C 1
ATOM 2428 O O . THR A 1 392 ? 39.321 42.330 82.747 1.00 78.19 390 THR X O 1
ATOM 2432 N N . SER A 1 393 ? 37.900 44.082 82.575 1.00 83.95 391 SER X N 1
ATOM 2433 C CA . SER A 1 393 ? 37.079 43.680 83.710 1.00 86.73 391 SER X CA 1
ATOM 2434 C C . SER A 1 393 ? 35.583 43.736 83.396 1.00 90.51 391 SER X C 1
ATOM 2435 O O . SER A 1 393 ? 34.741 43.538 84.278 1.00 95.35 391 SER X O 1
ATOM 2438 N N . ASP A 1 398 ? 34.825 45.304 87.020 1.00 105.49 396 ASP X N 1
ATOM 2439 C CA . ASP A 1 398 ? 35.338 46.644 87.270 1.00 106.79 396 ASP X CA 1
ATOM 2440 C C . ASP A 1 398 ? 35.693 46.808 88.758 1.00 106.40 396 ASP X C 1
ATOM 2441 O O . ASP A 1 398 ? 34.804 47.108 89.551 1.00 107.01 396 ASP X O 1
ATOM 2446 N N . ILE A 1 399 ? 36.961 46.645 89.166 1.00 105.80 397 ILE X N 1
ATOM 2447 C CA . ILE A 1 399 ? 38.146 46.502 88.305 1.00 105.01 397 ILE X CA 1
ATOM 2448 C C . ILE A 1 399 ? 39.070 45.327 88.687 1.00 105.04 397 ILE X C 1
ATOM 2449 O O . ILE A 1 399 ? 40.290 45.493 88.819 1.00 102.82 397 ILE X O 1
ATOM 2454 N N . TYR A 1 400 ? 38.521 44.130 88.844 1.00 106.35 398 TYR X N 1
ATOM 2455 C CA . TYR A 1 400 ? 39.367 43.034 89.321 1.00 108.09 398 TYR X CA 1
ATOM 2456 C C . TYR A 1 400 ? 39.947 42.073 88.284 1.00 109.55 398 TYR X C 1
ATOM 2457 O O . TYR A 1 400 ? 41.106 41.679 88.419 1.00 111.49 398 TYR X O 1
ATOM 2466 N N . ALA A 1 401 ? 39.126 41.718 87.292 1.00 109.37 399 ALA X N 1
ATOM 2467 C CA . ALA A 1 401 ? 39.447 40.881 86.118 1.00 109.28 399 ALA X CA 1
ATOM 2468 C C . ALA A 1 401 ? 38.149 40.288 85.601 1.00 110.92 399 ALA X C 1
ATOM 2469 O O . ALA A 1 401 ? 37.351 39.764 86.380 1.00 111.99 399 ALA X O 1
ATOM 2471 N N . HIS A 1 402 ? 37.924 40.379 84.295 1.00 111.94 400 HIS X N 1
ATOM 2472 C CA . HIS A 1 402 ? 36.866 39.594 83.684 1.00 111.75 400 HIS X CA 1
ATOM 2473 C C . HIS A 1 402 ? 37.484 38.223 83.487 1.00 110.77 400 HIS X C 1
ATOM 2474 O O . HIS A 1 402 ? 38.437 38.066 82.722 1.00 109.94 400 HIS X O 1
ATOM 2481 N N . ILE A 1 403 ? 36.959 37.243 84.214 1.00 109.85 401 ILE X N 1
ATOM 2482 C CA . ILE A 1 403 ? 37.522 35.899 84.221 1.00 108.83 401 ILE X CA 1
ATOM 2483 C C . ILE A 1 403 ? 36.410 34.862 84.423 1.00 110.05 401 ILE X C 1
ATOM 2484 O O . ILE A 1 403 ? 35.722 34.853 85.448 1.00 111.44 401 ILE X O 1
ATOM 2489 N N . ASP A 1 404 ? 36.211 34.019 83.413 1.00 110.91 402 ASP X N 1
ATOM 2490 C CA . ASP A 1 404 ? 35.151 33.010 83.452 1.00 111.28 402 ASP X CA 1
ATOM 2491 C C . ASP A 1 404 ? 35.663 31.684 84.006 1.00 109.99 402 ASP X C 1
ATOM 2492 O O . ASP A 1 404 ? 36.853 31.546 84.311 1.00 107.26 402 ASP X O 1
ATOM 2497 N N . LYS A 1 405 ? 34.771 30.699 84.064 1.00 109.41 403 LYS X N 1
ATOM 2498 C CA . LYS A 1 405 ? 34.976 29.473 84.839 1.00 109.24 403 LYS X CA 1
ATOM 2499 C C . LYS A 1 405 ? 36.028 28.500 84.289 1.00 107.94 403 LYS X C 1
ATOM 2500 O O . LYS A 1 405 ? 35.803 27.289 84.261 1.00 106.84 403 LYS X O 1
ATOM 2506 N N . ASP A 1 406 ? 37.178 29.045 83.884 1.00 106.84 404 ASP X N 1
ATOM 2507 C CA . ASP A 1 406 ? 38.305 28.272 83.357 1.00 106.08 404 ASP X CA 1
ATOM 2508 C C . ASP A 1 406 ? 39.628 29.014 83.562 1.00 103.21 404 ASP X C 1
ATOM 2509 O O . ASP A 1 406 ? 40.699 28.398 83.559 1.00 101.01 404 ASP X O 1
ATOM 2514 N N . GLY A 1 407 ? 39.520 30.332 83.743 1.00 101.41 405 GLY X N 1
ATOM 2515 C CA . GLY A 1 407 ? 40.646 31.264 83.936 1.00 99.65 405 GLY X CA 1
ATOM 2516 C C . GLY A 1 407 ? 41.901 31.172 83.067 1.00 98.16 405 GLY X C 1
ATOM 2517 O O . GLY A 1 407 ? 42.914 30.679 83.558 1.00 97.94 405 GLY X O 1
ATOM 2518 N N . ARG A 1 408 ? 41.917 31.630 81.806 1.00 97.74 406 ARG X N 1
ATOM 2519 C CA . ARG A 1 408 ? 40.838 32.249 80.986 1.00 94.59 406 ARG X CA 1
ATOM 2520 C C . ARG A 1 408 ? 40.393 33.690 81.268 1.00 90.48 406 ARG X C 1
ATOM 2521 O O . ARG A 1 408 ? 39.215 33.950 81.533 1.00 90.08 406 ARG X O 1
ATOM 2529 N N . TYR A 1 409 ? 41.346 34.615 81.153 1.00 84.65 407 TYR X N 1
ATOM 2530 C CA . TYR A 1 409 ? 41.072 36.051 81.172 1.00 81.24 407 TYR X CA 1
ATOM 2531 C C . TYR A 1 409 ? 40.470 36.501 79.846 1.00 79.00 407 TYR X C 1
ATOM 2532 O O . TYR A 1 409 ? 40.768 35.918 78.804 1.00 79.28 407 TYR X O 1
ATOM 2541 N N . ARG A 1 410 ? 39.623 37.530 79.876 1.00 76.52 408 ARG X N 1
ATOM 2542 C CA . ARG A 1 410 ? 39.211 38.197 78.637 1.00 74.22 408 ARG X CA 1
ATOM 2543 C C . ARG A 1 410 ? 40.119 39.386 78.396 1.00 70.65 408 ARG X C 1
ATOM 2544 O O . ARG A 1 410 ? 40.201 40.310 79.207 1.00 69.51 408 ARG X O 1
ATOM 2552 N N . VAL A 1 411 ? 40.795 39.360 77.260 1.00 67.49 409 VAL X N 1
ATOM 2553 C CA . VAL A 1 411 ? 41.843 40.310 77.013 1.00 62.66 409 VAL X CA 1
ATOM 2554 C C . VAL A 1 411 ? 41.515 41.147 75.778 1.00 59.34 409 VAL X C 1
ATOM 2555 O O . VAL A 1 411 ? 40.769 40.716 74.903 1.00 58.72 409 VAL X O 1
ATOM 2559 N N . ASN A 1 412 ? 42.034 42.363 75.744 1.00 57.99 410 ASN X N 1
ATOM 2560 C CA . ASN A 1 412 ? 41.671 43.337 74.733 1.00 58.22 410 ASN X CA 1
ATOM 2561 C C . ASN A 1 412 ? 42.930 43.810 74.054 1.00 59.36 410 ASN X C 1
ATOM 2562 O O . ASN A 1 412 ? 43.864 44.223 74.734 1.00 55.79 410 ASN X O 1
ATOM 2567 N N . LEU A 1 413 ? 42.964 43.767 72.722 1.00 64.16 411 LEU X N 1
ATOM 2568 C CA . LEU A 1 413 ? 44.206 44.107 72.001 1.00 68.30 411 LEU X CA 1
ATOM 2569 C C . LEU A 1 413 ? 44.158 45.242 70.964 1.00 71.63 411 LEU X C 1
ATOM 2570 O O . LEU A 1 413 ? 44.990 45.306 70.071 1.00 73.53 411 LEU X O 1
ATOM 2575 N N . ASP A 1 414 ? 43.200 46.147 71.119 1.00 78.58 412 ASP X N 1
ATOM 2576 C CA . ASP A 1 414 ? 43.164 47.371 70.336 1.00 83.80 412 ASP X CA 1
ATOM 2577 C C . ASP A 1 414 ? 44.012 48.414 71.056 1.00 86.02 412 ASP X C 1
ATOM 2578 O O . ASP A 1 414 ? 44.036 48.456 72.282 1.00 86.31 412 ASP X O 1
ATOM 2583 N N . PHE A 1 415 ? 44.726 49.240 70.300 1.00 91.05 413 PHE X N 1
ATOM 2584 C CA . PHE A 1 415 ? 45.563 50.286 70.896 1.00 95.02 413 PHE X CA 1
ATOM 2585 C C . PHE A 1 415 ? 45.375 51.641 70.218 1.00 95.08 413 PHE X C 1
ATOM 2586 O O . PHE A 1 415 ? 44.264 51.998 69.823 1.00 96.07 413 PHE X O 1
ATOM 2594 N N . ARG A 1 417 ? 45.897 52.830 67.217 1.00 105.70 415 ARG X N 1
ATOM 2595 C CA . ARG A 1 417 ? 45.867 52.137 65.939 1.00 105.75 415 ARG X CA 1
ATOM 2596 C C . ARG A 1 417 ? 44.550 51.383 65.764 1.00 106.21 415 ARG X C 1
ATOM 2597 O O . ARG A 1 417 ? 44.369 50.291 66.313 1.00 105.48 415 ARG X O 1
ATOM 2599 N N . ASP A 1 418 ? 43.636 51.964 64.987 1.00 106.72 416 ASP X N 1
ATOM 2600 C CA . ASP A 1 418 ? 42.341 51.332 64.686 1.00 106.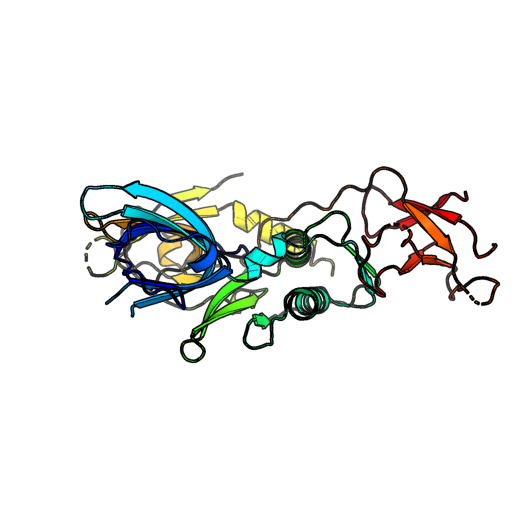89 416 ASP X CA 1
ATOM 2601 C C . ASP A 1 418 ? 42.445 50.217 63.623 1.00 104.40 416 ASP X C 1
ATOM 2602 O O . ASP A 1 418 ? 41.762 50.236 62.592 1.00 104.27 416 ASP X O 1
ATOM 2607 N N . THR A 1 419 ? 43.291 49.229 63.902 1.00 99.23 417 THR X N 1
ATOM 2608 C CA . THR A 1 419 ? 43.500 48.102 63.002 1.00 92.50 417 THR X CA 1
ATOM 2609 C C . THR A 1 419 ? 42.510 46.976 63.305 1.00 85.31 417 THR X C 1
ATOM 2610 O O . THR A 1 419 ? 42.455 45.976 62.591 1.00 85.62 417 THR X O 1
ATOM 2614 N N . TRP A 1 420 ? 41.726 47.163 64.363 1.00 76.77 418 TRP X N 1
ATOM 2615 C CA . TRP A 1 420 ? 40.756 46.175 64.812 1.00 68.09 418 TRP X CA 1
ATOM 2616 C C . TRP A 1 420 ? 39.330 46.607 64.500 1.00 70.02 418 TRP X C 1
ATOM 2617 O O . TRP A 1 420 ? 38.960 47.752 64.753 1.00 72.00 418 TRP X O 1
ATOM 2628 N N . LYS A 1 421 ? 38.548 45.691 63.928 1.00 72.31 419 LYS X N 1
ATOM 2629 C CA . LYS A 1 421 ? 37.122 45.908 63.699 1.00 77.39 419 LYS X CA 1
ATOM 2630 C C . LYS A 1 421 ? 36.390 46.127 65.032 1.00 80.96 419 LYS X C 1
ATOM 2631 O O . LYS A 1 421 ? 36.706 45.463 66.024 1.00 82.23 419 LYS X O 1
ATOM 2637 N N . PRO A 1 422 ? 35.442 47.088 65.064 1.00 82.35 420 PRO X N 1
ATOM 2638 C CA . PRO A 1 422 ? 34.665 47.457 66.252 1.00 80.59 420 PRO X CA 1
ATOM 2639 C C . PRO A 1 422 ? 33.978 46.277 66.931 1.00 77.13 420 PRO X C 1
ATOM 2640 O O . PRO A 1 422 ? 33.211 45.548 66.295 1.00 74.68 420 PRO X O 1
ATOM 2644 N N . GLY A 1 423 ? 34.285 46.082 68.212 1.00 74.14 421 GLY X N 1
ATOM 2645 C CA . GLY A 1 423 ? 33.699 44.998 69.005 1.00 71.69 421 GLY X CA 1
ATOM 2646 C C . GLY A 1 423 ? 34.264 43.631 68.676 1.00 69.42 421 GLY X C 1
ATOM 2647 O O . GLY A 1 423 ? 33.721 42.601 69.090 1.00 66.83 421 GLY X O 1
ATOM 2648 N N . TYR A 1 424 ? 35.357 43.621 67.921 1.00 65.57 422 TYR X N 1
ATOM 2649 C CA . TYR A 1 424 ? 35.987 42.385 67.521 1.00 63.23 422 TYR X CA 1
ATOM 2650 C C . TYR A 1 424 ? 37.421 42.352 68.023 1.00 59.57 422 TYR X C 1
ATOM 2651 O O . TYR A 1 424 ? 38.256 41.622 67.487 1.00 59.17 422 TYR X O 1
ATOM 2660 N N . GLU A 1 425 ? 37.683 43.135 69.065 1.00 57.39 423 GLU X N 1
ATOM 2661 C CA . GLU A 1 425 ? 39.025 43.318 69.606 1.00 57.24 423 GLU X CA 1
ATOM 2662 C C . GLU A 1 425 ? 39.280 42.441 70.818 1.00 56.27 423 GLU X C 1
ATOM 2663 O O . GLU A 1 425 ? 40.354 42.496 71.405 1.00 53.51 423 GLU X O 1
ATOM 2669 N N . SER A 1 426 ? 38.299 41.650 71.231 1.00 55.58 424 SER X N 1
ATOM 2670 C CA . SER A 1 426 ? 38.457 41.000 72.519 1.00 54.56 424 SER X CA 1
ATOM 2671 C C . SER A 1 426 ? 38.659 39.488 72.424 1.00 58.30 424 SER X C 1
ATOM 2672 O O . SER A 1 426 ? 38.096 38.818 71.560 1.00 61.16 424 SER X O 1
ATOM 2675 N N . LEU A 1 427 ? 39.471 38.956 73.327 1.00 60.05 425 LEU X N 1
ATOM 2676 C CA . LEU A 1 427 ? 40.032 37.632 73.164 1.00 61.13 425 LEU X CA 1
ATOM 2677 C C . LEU A 1 427 ? 40.046 36.890 74.494 1.00 65.78 425 LEU X C 1
ATOM 2678 O O . LEU A 1 427 ? 40.508 37.432 75.499 1.00 67.56 425 LEU X O 1
ATOM 2683 N N . TRP A 1 428 ? 39.546 35.655 74.496 1.00 68.32 426 TRP X N 1
ATOM 2684 C CA . TRP A 1 428 ? 39.496 34.822 75.700 1.00 71.54 426 TRP X CA 1
ATOM 2685 C C . TRP A 1 428 ? 40.727 33.950 75.807 1.00 71.45 426 TRP X C 1
ATOM 2686 O O . TRP A 1 428 ? 40.909 33.031 75.021 1.00 71.15 426 TRP X O 1
ATOM 2697 N N . VAL A 1 429 ? 41.564 34.214 76.802 1.00 72.98 427 VAL X N 1
ATOM 2698 C CA . VAL A 1 429 ? 42.911 33.658 76.778 1.00 74.20 427 VAL X CA 1
ATOM 2699 C C . VAL A 1 429 ? 43.446 33.147 78.137 1.00 77.15 427 VAL X C 1
ATOM 2700 O O . VAL A 1 429 ? 43.148 33.707 79.190 1.00 77.97 427 VAL X O 1
ATOM 2704 N N . ARG A 1 430 ? 44.212 32.059 78.103 1.00 81.19 428 ARG X N 1
ATOM 2705 C CA . ARG A 1 430 ? 44.818 31.499 79.312 1.00 84.87 428 ARG X CA 1
ATOM 2706 C C . ARG A 1 430 ? 46.258 31.950 79.478 1.00 82.93 428 ARG X C 1
ATOM 2707 O O . ARG A 1 430 ? 47.065 31.795 78.570 1.00 78.04 428 ARG X O 1
ATOM 2715 N N . LEU A 1 446 ? 46.982 39.658 89.462 1.00 102.09 444 LEU X N 1
ATOM 2716 C CA . LEU A 1 446 ? 46.038 39.080 88.495 1.00 99.73 444 LEU X CA 1
ATOM 2717 C C . LEU A 1 446 ? 45.579 39.878 87.237 1.00 98.61 444 LEU X C 1
ATOM 2718 O O . LEU A 1 446 ? 45.452 39.251 86.196 1.00 101.53 444 LEU X O 1
ATOM 2723 N N . LEU A 1 447 ? 45.359 41.200 87.237 1.00 95.42 445 LEU X N 1
ATOM 2724 C CA . LEU A 1 447 ? 45.766 42.214 88.217 1.00 95.30 445 LEU X CA 1
ATOM 2725 C C . LEU A 1 447 ? 44.807 43.429 88.483 1.00 93.60 445 LEU X C 1
ATOM 2726 O O . LEU A 1 447 ? 44.891 43.969 89.590 1.00 94.17 445 LEU X O 1
ATOM 2731 N N . ALA A 1 448 ? 43.932 43.923 87.578 1.00 89.40 446 ALA X N 1
ATOM 2732 C CA . ALA A 1 448 ? 43.777 43.651 86.137 1.00 84.24 446 ALA X CA 1
ATOM 2733 C C . ALA A 1 448 ? 43.264 44.861 85.345 1.00 81.75 446 ALA X C 1
ATOM 2734 O O . ALA A 1 448 ? 42.055 45.020 85.147 1.00 79.69 446 ALA X O 1
ATOM 2736 N N . GLY A 1 449 ? 44.194 45.708 84.923 1.00 79.88 447 GLY X N 1
ATOM 2737 C CA . GLY A 1 449 ? 44.051 46.602 83.767 1.00 72.23 447 GLY X CA 1
ATOM 2738 C C . GLY A 1 449 ? 45.431 46.459 83.134 1.00 70.47 447 GLY X C 1
ATOM 2739 O O . GLY A 1 449 ? 45.902 47.306 82.374 1.00 67.10 447 GLY X O 1
ATOM 2740 N N . THR A 1 450 ? 46.078 45.354 83.491 1.00 67.92 448 THR X N 1
ATOM 2741 C CA . THR A 1 450 ? 47.487 45.131 83.239 1.00 68.32 448 THR X CA 1
ATOM 2742 C C . THR A 1 450 ? 47.772 44.715 81.787 1.00 68.79 448 THR X C 1
ATOM 2743 O O . THR A 1 450 ? 46.912 44.143 81.105 1.00 63.76 448 THR X O 1
ATOM 2747 N N . GLU A 1 451 ? 48.984 45.015 81.327 1.00 68.76 449 GLU X N 1
ATOM 2748 C CA . GLU A 1 451 ? 49.378 44.725 79.955 1.00 69.75 449 GLU X CA 1
ATOM 2749 C C . GLU A 1 451 ? 50.104 43.395 79.852 1.00 65.38 449 GLU X C 1
ATOM 2750 O O . GLU A 1 451 ? 51.102 43.159 80.532 1.00 64.67 449 GLU X O 1
ATOM 2756 N N . VAL A 1 452 ? 49.583 42.520 79.005 1.00 62.27 450 VAL X N 1
ATOM 2757 C CA . VAL A 1 452 ? 50.175 41.203 78.833 1.00 61.93 450 VAL X CA 1
ATOM 2758 C C . VAL A 1 452 ? 50.710 40.971 77.423 1.00 61.20 450 VAL X C 1
ATOM 2759 O O . VAL A 1 452 ? 50.458 41.753 76.506 1.00 57.35 450 VAL X O 1
ATOM 2763 N N . SER A 1 453 ? 51.461 39.888 77.269 1.00 58.80 451 SER X N 1
ATOM 2764 C CA . SER A 1 453 ? 51.954 39.490 75.968 1.00 55.30 451 SER X CA 1
ATOM 2765 C C . SER A 1 453 ? 51.247 38.230 75.533 1.00 56.29 451 SER X C 1
ATOM 2766 O O . SER A 1 453 ? 51.197 37.251 76.283 1.00 58.87 451 SER X O 1
ATOM 2769 N N . ILE A 1 454 ? 50.685 38.263 74.328 1.00 52.72 452 ILE X N 1
ATOM 2770 C CA . ILE A 1 454 ? 50.004 37.099 73.781 1.00 49.51 452 ILE X CA 1
ATOM 2771 C C . ILE A 1 454 ? 50.886 36.351 72.772 1.00 47.02 452 ILE X C 1
ATOM 2772 O O . ILE A 1 454 ? 51.404 36.935 71.811 1.00 42.68 452 ILE X O 1
ATOM 2777 N N . ALA A 1 455 ? 51.071 35.064 73.027 1.00 42.47 453 ALA X N 1
ATOM 2778 C CA . ALA A 1 455 ? 51.870 34.210 72.178 1.00 40.83 453 ALA X CA 1
ATOM 2779 C C . ALA A 1 455 ? 50.977 33.134 71.582 1.00 40.03 453 ALA X C 1
ATOM 2780 O O . ALA A 1 455 ? 49.855 32.937 72.019 1.00 40.85 453 ALA X O 1
ATOM 2782 N N . PHE A 1 456 ? 51.490 32.430 70.577 1.00 41.25 454 PHE X N 1
ATOM 2783 C CA . PHE A 1 456 ? 50.664 31.552 69.768 1.00 39.36 454 PHE X CA 1
ATOM 2784 C C . PHE A 1 456 ? 51.363 30.246 69.564 1.00 42.10 454 PHE X C 1
ATOM 2785 O O . PHE A 1 456 ? 52.491 30.203 69.068 1.00 44.96 454 PHE X O 1
ATOM 2793 N N . GLU A 1 457 ? 50.690 29.183 69.965 1.00 43.67 455 GLU X N 1
ATOM 2794 C CA . GLU A 1 457 ? 51.282 27.869 69.957 1.00 53.18 455 GLU X CA 1
ATOM 2795 C C . GLU A 1 457 ? 51.475 27.409 68.506 1.00 56.28 455 GLU X C 1
ATOM 2796 O O . GLU A 1 457 ? 50.532 27.425 67.716 1.00 57.79 455 GLU X O 1
ATOM 2802 N N . GLU A 1 458 ? 52.709 27.016 68.185 1.00 57.49 456 GLU X N 1
ATOM 2803 C CA . GLU A 1 458 ? 53.235 26.814 66.808 1.00 61.04 456 GLU X CA 1
ATOM 2804 C C . GLU A 1 458 ? 52.844 27.839 65.727 1.00 56.68 456 GLU X C 1
ATOM 2805 O O . GLU A 1 458 ? 52.625 27.477 64.586 1.00 55.60 456 GLU X O 1
ATOM 2811 N N . GLY A 1 459 ? 52.771 29.115 66.100 1.00 55.54 457 GLY X N 1
ATOM 2812 C CA . GLY A 1 459 ? 52.492 30.192 65.154 1.00 50.43 457 GLY X CA 1
ATOM 2813 C C . GLY A 1 459 ? 51.037 30.288 64.728 1.00 49.52 457 GLY X C 1
ATOM 2814 O O . GLY A 1 459 ? 50.678 31.144 63.926 1.00 50.22 457 GLY X O 1
ATOM 2815 N N . ASN A 1 460 ? 50.205 29.405 65.265 1.00 47.04 458 ASN X N 1
ATOM 2816 C CA . ASN A 1 460 ? 48.791 29.341 64.942 1.00 49.30 458 ASN X CA 1
ATOM 2817 C C . ASN A 1 460 ? 47.992 30.456 65.631 1.00 53.25 458 ASN X C 1
ATOM 2818 O O . ASN A 1 460 ? 47.961 30.538 66.861 1.00 55.36 458 ASN X O 1
ATOM 2823 N N . PRO A 1 461 ? 47.304 31.295 64.838 1.00 55.34 459 PRO X N 1
ATOM 2824 C CA . PRO A 1 461 ? 46.508 32.420 65.355 1.00 55.07 459 PRO X CA 1
ATOM 2825 C C . PRO A 1 461 ? 45.321 31.995 66.211 1.00 53.21 459 PRO X C 1
ATOM 2826 O O . PRO A 1 461 ? 44.787 32.815 66.953 1.00 58.76 459 PRO X O 1
ATOM 2830 N N . ASP A 1 462 ? 44.912 30.735 66.105 1.00 51.16 460 ASP X N 1
ATOM 2831 C CA . ASP A 1 462 ? 43.801 30.223 66.897 1.00 53.05 460 ASP X CA 1
ATOM 2832 C C . ASP A 1 462 ? 44.260 29.388 68.099 1.00 55.29 460 ASP X C 1
ATOM 2833 O O . ASP A 1 462 ? 43.500 28.595 68.660 1.00 54.19 460 ASP X O 1
ATOM 2838 N N . ARG A 1 463 ? 45.508 29.583 68.508 1.00 54.97 461 ARG X N 1
ATOM 2839 C CA . ARG A 1 463 ? 45.979 28.988 69.748 1.00 52.53 461 ARG X CA 1
ATOM 2840 C C . ARG A 1 463 ? 46.688 30.001 70.638 1.00 50.07 461 ARG X C 1
ATOM 2841 O O . ARG A 1 463 ? 47.873 29.835 70.929 1.00 51.43 461 ARG X O 1
ATOM 2849 N N . PRO A 1 464 ? 45.974 31.043 71.096 1.00 47.80 462 PRO X N 1
ATOM 2850 C CA . PRO A 1 464 ? 46.710 32.042 71.842 1.00 47.70 462 PRO X CA 1
ATOM 2851 C C . PRO A 1 464 ? 46.825 31.728 73.335 1.00 52.17 462 PRO X C 1
ATOM 2852 O O . PRO A 1 464 ? 45.964 31.050 73.914 1.00 53.36 462 PRO X O 1
ATOM 2856 N N . TYR A 1 465 ? 47.885 32.233 73.953 1.00 51.01 463 TYR X N 1
ATOM 2857 C CA . TYR A 1 465 ? 48.046 32.117 75.384 1.00 49.90 463 TYR X CA 1
ATOM 2858 C C . TYR A 1 465 ? 48.822 33.315 75.901 1.00 52.53 463 TYR X C 1
ATOM 2859 O O . TYR A 1 465 ? 49.446 34.037 75.118 1.00 50.61 463 TYR X O 1
ATOM 2868 N N . ILE A 1 466 ? 48.784 33.520 77.220 1.00 55.62 464 ILE X N 1
ATOM 2869 C CA . ILE A 1 466 ? 49.551 34.596 77.872 1.00 55.46 464 ILE X CA 1
ATOM 2870 C C . ILE A 1 466 ? 50.985 34.148 78.144 1.00 54.02 464 ILE X C 1
ATOM 2871 O O . ILE A 1 466 ? 51.199 33.102 78.747 1.00 51.63 464 ILE X O 1
ATOM 2876 N N . ALA A 1 467 ? 51.960 34.932 77.694 1.00 54.16 465 ALA X N 1
ATOM 2877 C CA . ALA A 1 467 ? 53.357 34.512 77.801 1.00 57.33 465 ALA X CA 1
ATOM 2878 C C . ALA A 1 467 ? 54.117 34.725 79.141 1.00 59.98 465 ALA X C 1
ATOM 2879 O O . ALA A 1 467 ? 54.692 33.749 79.610 1.00 64.58 465 ALA X O 1
ATOM 2881 N N . GLY A 1 468 ? 54.195 35.919 79.759 1.00 59.18 466 GLY X N 1
ATOM 2882 C CA . GLY A 1 468 ? 53.886 37.225 79.204 1.00 61.16 466 GLY X CA 1
ATOM 2883 C C . GLY A 1 468 ? 53.140 38.246 80.051 1.00 63.40 466 GLY X C 1
ATOM 2884 O O . GLY A 1 468 ? 51.968 38.492 79.792 1.00 65.03 466 GLY X O 1
ATOM 2885 N N . VAL A 1 469 ? 53.798 38.870 81.037 1.00 61.92 467 VAL X N 1
ATOM 2886 C CA . VAL A 1 469 ? 53.246 40.098 81.679 1.00 63.35 467 VAL X CA 1
ATOM 2887 C C . VAL A 1 469 ? 54.200 41.297 81.521 1.00 63.21 467 VAL X C 1
ATOM 2888 O O . VAL A 1 469 ? 55.378 41.210 81.869 1.00 62.53 467 VAL X O 1
ATOM 2892 N N . LYS A 1 470 ? 53.704 42.413 80.998 1.00 65.10 468 LYS X N 1
ATOM 2893 C CA . LYS A 1 470 ? 54.581 43.561 80.748 1.00 70.22 468 LYS X CA 1
ATOM 2894 C C . LYS A 1 470 ? 54.684 44.513 81.938 1.00 70.75 468 LYS X C 1
ATOM 2895 O O . LYS A 1 470 ? 54.093 45.593 81.932 1.00 69.87 468 LYS X O 1
#